Protein AF-A0AAP4D027-F1 (afdb_monomer)

pLDDT: mean 89.38, std 11.82, range [47.72, 98.5]

Solvent-accessible surface area (backbone atoms only — not comparable to full-atom values): 12418 Å² total; per-residue (Å²): 135,57,66,77,51,38,67,68,36,80,64,43,41,53,52,50,62,70,43,36,54,34,62,40,93,87,62,58,45,60,45,69,50,89,87,70,46,48,33,38,54,46,58,26,51,51,26,22,48,34,57,66,43,98,58,96,63,61,50,58,56,47,30,61,52,41,22,44,32,41,22,40,34,29,43,49,53,40,38,72,66,28,80,84,59,54,65,70,41,34,36,54,31,34,41,58,30,55,98,62,29,72,70,31,78,48,42,54,92,56,61,52,67,47,65,48,100,84,69,48,80,46,66,62,63,67,50,25,16,38,36,57,44,40,21,36,13,44,17,56,56,50,24,56,51,57,75,76,43,64,88,85,44,93,53,47,68,66,50,50,53,53,52,49,69,68,31,66,72,56,61,76,39,20,44,41,40,52,36,46,75,76,71,23,90,48,36,68,52,25,22,53,53,45,41,46,51,72,64,51,95,23,69,61,61,39,33,72,65,29,45,89,69,58,66,72,55,49,53,47,42,30,42,45,48,17,48,60,39,61,107

Foldseek 3Di:
DPPVVLCVDPVSVVVCVVCCCQAPPPHHDFDQFPVRATARPNLLVQLLCLLQPPDPDDSCCSAQLLLLLLLLLLLVVQCVQPVPQDSLQSLLLQAAADPCSCVRPSNPPTDAWDQDPVRDIDGRDNRNYNNRLLSNLLSLQLNVQLNPDDPPPPCSNVVSVVVQSVDVVSSVLSLVSSCPVQPHDALVSQLVVSLCVVVPPCPVVSCVRRNDGDSVSSSSNSSSSSVVSHD

Mean predicted aligned error: 5.71 Å

Nearest PDB structures (foldseek):
  4krc-assembly1_B  TM=1.991E-01  e=1.796E+00  Saccharomyces cerevisiae S288C
  9c4d-assembly1_C  TM=2.433E-01  e=7.199E+00  Bacillus subtilis
  4krd-assembly1_B  TM=1.745E-01  e=3.041E+00  Saccharomyces cerevisiae S288C
  8b22-assembly1_B  TM=1.288E-01  e=9.594E+00  Thermotoga maritima

Sequence (231 aa):
ADASVLEKDAVGKKIIAALNRYIDNTWRQSMTDKTGESVDLAHLAATTLGYTNWNVIPDAWTGWAGDLATAMENIQKTLEWNPSANLDQVATALIGQGNDYRQHPGLKGLVLDKKNDKGKWESVGNNCNRDDLCCDGDAIVIANTLENGNDSNAHLLSATLREYYNNSSKLANRFKQIGWSFGANNSTEAYQKISEYADLDSAVLGWFLAGYVKEEIRLTACRKLAEFIYR

Secondary structure (DSSP, 8-state):
--HHHHTTSHHHHHHHHHHHHHH-SS-PPPEE-TTS-EE-HHHHHHHHHHHHS--SS-GGGGTHHHHHHHHHHHHHHHHHH-TTS-HHHHHHHHBS--TTGGGSTTTTTS--EEE-TTS-EEE----B-HHHHHHHHHHHHHHHHHHTS-TT-TTHHHHHHHHHHH-HHHHHTHHHHHHHHTT--SHHHHHHHHHHHTTSS-TTHHHHHH-S--HHHHHHHHHHHHHHHT-

Radius of gyration: 18.75 Å; Cα contacts (8 Å, |Δi|>4): 313; chains: 1; bounding box: 48×37×53 Å

Structure (mmCIF, N/CA/C/O backbone):
data_AF-A0AAP4D027-F1
#
_entry.id   AF-A0AAP4D027-F1
#
loop_
_atom_site.group_PDB
_atom_site.id
_atom_site.type_symbol
_atom_site.label_atom_id
_atom_site.label_alt_id
_atom_site.label_comp_id
_atom_site.label_asym_id
_atom_site.label_entity_id
_atom_site.label_seq_id
_atom_site.pdbx_PDB_ins_code
_atom_site.Cartn_x
_atom_site.Cartn_y
_atom_site.Cartn_z
_atom_site.occupancy
_atom_site.B_iso_or_equiv
_atom_site.auth_seq_id
_atom_site.auth_comp_id
_atom_site.auth_asym_id
_atom_site.auth_atom_id
_atom_site.pdbx_PDB_model_num
ATOM 1 N N . ALA A 1 1 ? -6.170 -5.269 -29.474 1.00 48.44 1 ALA A N 1
ATOM 2 C CA . ALA A 1 1 ? -6.249 -6.367 -30.460 1.00 48.44 1 ALA A CA 1
ATOM 3 C C . ALA A 1 1 ? -5.063 -7.342 -30.335 1.00 48.44 1 ALA A C 1
ATOM 5 O O . ALA A 1 1 ? -4.898 -8.183 -31.207 1.00 48.44 1 ALA A O 1
ATOM 6 N N . ASP A 1 2 ? -4.300 -7.312 -29.230 1.00 59.41 2 ASP A N 1
ATOM 7 C CA . ASP A 1 2 ? -2.991 -7.988 -29.144 1.00 59.41 2 ASP A CA 1
ATOM 8 C C . ASP A 1 2 ? -2.971 -9.316 -28.379 1.00 59.41 2 ASP A C 1
ATOM 10 O O . ASP A 1 2 ? -2.217 -10.218 -28.741 1.00 59.41 2 ASP A O 1
ATOM 14 N N . ALA A 1 3 ? -3.819 -9.489 -27.359 1.00 58.31 3 ALA A N 1
ATOM 15 C CA . ALA A 1 3 ? -3.792 -10.699 -26.527 1.00 58.31 3 ALA A CA 1
ATOM 16 C C . ALA A 1 3 ? -4.072 -11.977 -27.341 1.00 58.31 3 ALA A C 1
ATOM 18 O O . ALA A 1 3 ? -3.337 -12.955 -27.244 1.00 58.31 3 ALA A O 1
ATOM 19 N N . SER A 1 4 ? -5.060 -11.936 -28.242 1.00 62.38 4 SER A N 1
ATOM 20 C CA . SER A 1 4 ? -5.432 -13.082 -29.086 1.00 62.38 4 SER A CA 1
ATOM 21 C C . SER A 1 4 ? -4.395 -13.430 -30.164 1.00 62.38 4 SER A C 1
ATOM 23 O O . SER A 1 4 ? -4.458 -14.517 -30.741 1.00 62.38 4 SER A O 1
ATOM 25 N N . VAL A 1 5 ? -3.454 -12.522 -30.450 1.00 70.12 5 VAL A N 1
ATOM 26 C CA . VAL A 1 5 ? -2.314 -12.747 -31.350 1.00 70.12 5 VAL A CA 1
ATOM 27 C C . VAL A 1 5 ? -1.160 -13.385 -30.573 1.00 70.12 5 VAL A C 1
ATOM 29 O O . VAL A 1 5 ? -0.631 -14.408 -31.008 1.00 70.12 5 VAL A O 1
ATOM 32 N N . LEU A 1 6 ? -0.837 -12.862 -29.383 1.00 65.75 6 LEU A N 1
ATOM 33 C CA . LEU A 1 6 ? 0.170 -13.427 -28.471 1.00 65.75 6 LEU A CA 1
ATOM 34 C C . LEU A 1 6 ? -0.175 -14.851 -28.018 1.00 65.75 6 LEU A C 1
ATOM 36 O O . LEU A 1 6 ? 0.694 -15.719 -27.969 1.00 65.75 6 LEU A O 1
ATOM 40 N N . GLU A 1 7 ? -1.454 -15.120 -27.756 1.00 68.88 7 GLU A N 1
ATOM 41 C CA . GLU A 1 7 ? -1.953 -16.452 -27.404 1.00 68.88 7 GLU A CA 1
ATOM 42 C C . GLU A 1 7 ? -1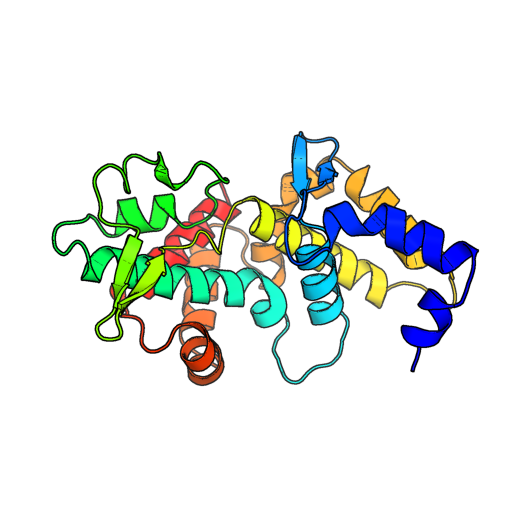.887 -17.453 -28.560 1.00 68.88 7 GLU A C 1
ATOM 44 O O . GLU A 1 7 ? -2.009 -18.653 -28.328 1.00 68.88 7 GLU A O 1
ATOM 49 N N . LYS A 1 8 ? -1.712 -17.008 -29.809 1.00 77.25 8 LYS A N 1
ATOM 50 C CA . LYS A 1 8 ? -1.549 -17.892 -30.975 1.00 77.25 8 LYS A CA 1
ATOM 51 C C . LYS A 1 8 ? -0.082 -18.100 -31.350 1.00 77.25 8 LYS A C 1
ATOM 53 O O . LYS A 1 8 ? 0.217 -19.084 -32.025 1.00 77.25 8 LYS A O 1
ATOM 58 N N . ASP A 1 9 ? 0.815 -17.244 -30.869 1.00 84.50 9 ASP A N 1
ATOM 59 C CA . ASP A 1 9 ? 2.255 -17.352 -31.083 1.00 84.50 9 ASP A CA 1
ATOM 60 C C . ASP A 1 9 ? 2.908 -18.407 -30.169 1.00 84.50 9 ASP A C 1
ATOM 62 O O . ASP A 1 9 ? 2.626 -18.509 -28.973 1.00 84.50 9 ASP A O 1
ATOM 66 N N . ALA A 1 10 ? 3.810 -19.217 -30.727 1.00 85.31 10 ALA A N 1
ATOM 67 C CA . ALA A 1 10 ? 4.437 -20.318 -29.996 1.00 85.31 10 ALA A CA 1
ATOM 68 C C . ALA A 1 10 ? 5.429 -19.844 -28.917 1.00 85.31 10 ALA A C 1
ATOM 70 O O . ALA A 1 10 ? 5.633 -20.549 -27.924 1.00 85.31 10 ALA A O 1
ATOM 71 N N . VAL A 1 11 ? 6.052 -18.675 -29.098 1.00 83.94 11 VAL A N 1
ATOM 72 C CA . VAL A 1 11 ? 6.957 -18.068 -28.113 1.00 83.94 11 VAL A CA 1
ATOM 73 C C . VAL A 1 11 ? 6.144 -17.308 -27.064 1.00 83.94 11 VAL A C 1
ATOM 75 O O . VAL A 1 11 ? 6.358 -17.515 -25.869 1.00 83.94 11 VAL A O 1
ATOM 78 N N . GLY A 1 12 ? 5.146 -16.533 -27.492 1.00 81.06 12 GLY A N 1
ATOM 79 C CA . GLY A 1 12 ? 4.192 -15.824 -26.641 1.00 81.06 12 GLY A CA 1
ATOM 80 C C . GLY A 1 12 ? 3.509 -16.751 -25.638 1.00 81.06 12 GLY A C 1
ATOM 81 O O . GLY A 1 12 ? 3.535 -16.480 -24.440 1.00 81.06 12 GLY A O 1
ATOM 82 N N . LYS A 1 13 ? 3.031 -17.922 -26.081 1.00 82.44 13 LYS A N 1
ATOM 83 C CA . LYS A 1 13 ? 2.476 -18.957 -25.187 1.00 82.44 13 LYS A CA 1
ATOM 84 C C . LYS A 1 13 ? 3.432 -19.391 -24.079 1.00 82.44 13 LYS A C 1
ATOM 86 O O . LYS A 1 13 ? 2.994 -19.604 -22.953 1.00 82.44 13 LYS A O 1
ATOM 91 N N . LYS A 1 14 ? 4.726 -19.549 -24.378 1.00 85.38 14 LYS A N 1
ATOM 92 C CA . LYS A 1 14 ? 5.721 -19.956 -23.371 1.00 85.38 14 LYS A CA 1
ATOM 93 C C . LYS A 1 14 ? 5.954 -18.853 -22.344 1.00 85.38 14 LYS A C 1
ATOM 95 O O . LYS A 1 14 ? 6.091 -19.158 -21.165 1.00 85.38 14 LYS A O 1
ATOM 100 N N . ILE A 1 15 ? 5.969 -17.595 -22.787 1.00 82.88 15 ILE A N 1
ATOM 101 C CA . ILE A 1 15 ? 6.095 -16.431 -21.903 1.00 82.88 15 ILE A CA 1
ATOM 102 C C . ILE A 1 15 ? 4.866 -16.334 -20.993 1.00 82.88 15 ILE A C 1
ATOM 104 O O . ILE A 1 15 ? 5.023 -16.276 -19.779 1.00 82.88 15 ILE A O 1
ATOM 108 N N . ILE A 1 16 ? 3.656 -16.412 -21.555 1.00 81.25 16 ILE A N 1
ATOM 109 C CA . ILE A 1 16 ? 2.400 -16.406 -20.786 1.00 81.25 16 ILE A CA 1
ATOM 110 C C . ILE A 1 16 ? 2.397 -17.545 -19.763 1.00 81.25 16 ILE A C 1
ATOM 112 O O . ILE A 1 16 ? 2.190 -17.307 -18.579 1.00 81.25 16 ILE A O 1
ATOM 116 N N . ALA A 1 17 ? 2.725 -18.772 -20.178 1.00 84.00 17 ALA A N 1
ATOM 117 C CA . ALA A 1 17 ? 2.784 -19.916 -19.269 1.00 84.00 17 ALA A CA 1
ATOM 118 C C . ALA A 1 17 ? 3.805 -19.728 -18.131 1.00 84.00 17 ALA A C 1
ATOM 120 O O . ALA A 1 17 ? 3.539 -20.133 -17.001 1.00 84.00 17 ALA A O 1
ATOM 121 N N . ALA A 1 18 ? 4.954 -19.101 -18.404 1.00 85.56 18 ALA A N 1
ATOM 122 C CA . ALA A 1 18 ? 5.950 -18.786 -17.380 1.00 85.56 18 ALA A CA 1
ATOM 123 C C . ALA A 1 18 ? 5.471 -17.696 -16.404 1.00 85.56 18 ALA A C 1
ATOM 125 O O . ALA A 1 18 ? 5.815 -17.735 -15.221 1.00 85.56 18 ALA A O 1
ATOM 126 N N . LEU A 1 19 ? 4.670 -16.744 -16.891 1.00 86.31 19 LEU A N 1
ATOM 127 C CA . LEU A 1 19 ? 4.107 -15.658 -16.093 1.00 86.31 19 LEU A CA 1
ATOM 128 C C . LEU A 1 19 ? 2.841 -16.060 -15.333 1.00 86.31 19 LEU A C 1
ATOM 130 O O . LEU A 1 19 ? 2.565 -15.447 -14.309 1.00 86.31 19 LEU A O 1
ATOM 134 N N . ASN A 1 20 ? 2.109 -17.094 -15.767 1.00 86.69 20 ASN A N 1
ATOM 135 C CA . ASN A 1 20 ? 0.814 -17.481 -15.193 1.00 86.69 20 ASN A CA 1
ATOM 136 C C . ASN A 1 20 ? 0.842 -17.594 -13.668 1.00 86.69 20 ASN A C 1
ATOM 138 O O . ASN A 1 20 ? -0.037 -17.056 -13.008 1.00 86.69 20 ASN A O 1
ATOM 142 N N . ARG A 1 21 ? 1.883 -18.199 -13.085 1.00 87.56 21 ARG A N 1
ATOM 143 C CA . ARG A 1 21 ? 1.996 -18.324 -11.620 1.00 87.56 21 ARG A CA 1
ATOM 144 C C . ARG A 1 21 ? 2.009 -16.984 -10.864 1.00 87.56 21 ARG A C 1
ATOM 146 O O . ARG A 1 21 ? 1.775 -16.971 -9.664 1.00 87.56 21 ARG A O 1
ATOM 153 N N . TYR A 1 22 ? 2.313 -15.884 -11.549 1.00 88.00 22 TYR A N 1
ATOM 154 C CA . TYR A 1 22 ? 2.408 -14.536 -10.992 1.00 88.00 22 TYR A CA 1
ATOM 155 C C . TYR A 1 22 ? 1.186 -13.659 -11.302 1.00 88.00 22 TYR A C 1
ATOM 157 O O . TYR A 1 22 ? 0.969 -12.672 -10.613 1.00 88.00 22 TYR A O 1
ATOM 165 N N . ILE A 1 23 ? 0.398 -13.987 -12.334 1.00 83.62 23 ILE A N 1
ATOM 166 C CA . ILE A 1 23 ? -0.686 -13.116 -12.837 1.00 83.62 23 ILE A CA 1
ATOM 167 C C . ILE A 1 23 ? -2.073 -13.778 -12.850 1.00 83.62 23 ILE A C 1
ATOM 169 O O . ILE A 1 23 ? -3.083 -13.082 -12.998 1.00 83.62 23 ILE A O 1
ATOM 173 N N . ASP A 1 24 ? -2.150 -15.103 -12.684 1.00 81.31 24 ASP A N 1
ATOM 174 C CA . ASP A 1 24 ? -3.404 -15.869 -12.686 1.00 81.31 24 ASP A CA 1
ATOM 175 C C . ASP A 1 24 ? -4.372 -15.380 -11.600 1.00 81.31 24 ASP A C 1
ATOM 177 O O . ASP A 1 24 ? -3.952 -14.953 -10.538 1.00 81.31 24 ASP A O 1
ATOM 181 N N . ASN A 1 25 ? -5.679 -15.391 -11.833 1.00 72.06 25 ASN A N 1
ATOM 182 C CA . ASN A 1 25 ? -6.655 -14.847 -10.878 1.00 72.06 25 ASN A CA 1
ATOM 183 C C . ASN A 1 25 ? -7.046 -15.818 -9.747 1.00 72.06 25 ASN A C 1
ATOM 185 O O . ASN A 1 25 ? -7.799 -15.426 -8.857 1.00 72.06 25 ASN A O 1
ATOM 189 N N . THR A 1 26 ? -6.566 -17.063 -9.778 1.00 71.00 26 THR A N 1
ATOM 190 C CA . THR A 1 26 ? -6.936 -18.113 -8.821 1.00 71.00 26 THR A CA 1
ATOM 191 C C . THR A 1 26 ? -5.915 -18.234 -7.694 1.00 71.00 26 THR A C 1
ATOM 193 O O . THR A 1 26 ? -6.301 -18.331 -6.533 1.00 71.00 26 THR A O 1
ATOM 196 N N . TRP A 1 27 ? -4.621 -18.232 -8.034 1.00 66.75 27 TRP A N 1
ATOM 197 C CA . TRP A 1 27 ? -3.503 -18.319 -7.088 1.00 66.75 27 TRP A CA 1
ATOM 198 C C . TRP A 1 27 ? -2.279 -17.589 -7.650 1.00 66.75 27 TRP A C 1
ATOM 200 O O . TRP A 1 27 ? -1.532 -18.152 -8.452 1.00 66.75 27 TRP A O 1
ATOM 210 N N . ARG A 1 28 ? -2.067 -16.341 -7.215 1.00 81.06 28 ARG A N 1
ATOM 211 C CA . ARG A 1 28 ? -0.854 -15.573 -7.536 1.00 81.06 28 ARG A CA 1
ATOM 212 C C . ARG A 1 28 ? 0.212 -15.824 -6.494 1.00 81.06 28 ARG A C 1
ATOM 214 O O . ARG A 1 28 ? -0.049 -15.775 -5.296 1.00 81.06 28 ARG A O 1
ATOM 221 N N . GLN A 1 29 ? 1.420 -16.076 -6.968 1.00 85.69 29 GLN A N 1
ATOM 222 C CA . GLN A 1 29 ? 2.617 -16.052 -6.151 1.00 85.69 29 GLN A CA 1
ATOM 223 C C . GLN A 1 29 ? 3.275 -14.676 -6.284 1.00 85.69 29 GLN A C 1
ATOM 225 O O . GLN A 1 29 ? 3.428 -14.191 -7.400 1.00 85.69 29 GLN A O 1
ATOM 230 N N . SER A 1 30 ? 3.732 -14.081 -5.184 1.00 87.81 30 SER A N 1
ATOM 231 C CA . SER A 1 30 ? 4.624 -12.918 -5.244 1.00 87.81 30 SER A CA 1
ATOM 232 C C . SER A 1 30 ? 6.028 -13.342 -5.695 1.00 87.81 30 SER A C 1
ATOM 234 O O . SER A 1 30 ? 6.514 -14.433 -5.376 1.00 87.81 30 SER A O 1
ATOM 236 N N . MET A 1 31 ? 6.712 -12.488 -6.450 1.00 90.56 31 MET A N 1
ATOM 237 C CA . MET A 1 31 ? 8.154 -12.613 -6.668 1.00 90.56 31 MET A CA 1
ATOM 238 C C . MET A 1 31 ? 8.894 -12.232 -5.386 1.00 90.56 31 MET A C 1
ATOM 240 O O . MET A 1 31 ? 8.376 -11.450 -4.603 1.00 90.56 31 MET A O 1
ATOM 244 N N . THR A 1 32 ? 10.108 -12.741 -5.184 1.00 92.31 32 THR A N 1
ATOM 245 C CA . THR A 1 32 ? 10.971 -12.300 -4.080 1.00 92.31 32 THR A CA 1
ATOM 246 C C . THR A 1 32 ? 12.188 -11.600 -4.653 1.00 92.31 32 THR A C 1
ATOM 248 O O . THR A 1 32 ? 12.890 -12.170 -5.493 1.00 92.31 32 THR A O 1
ATOM 251 N N . ASP A 1 33 ? 12.436 -10.369 -4.222 1.00 93.00 33 ASP A N 1
ATOM 252 C CA . ASP A 1 33 ? 13.618 -9.627 -4.640 1.00 93.00 33 ASP A CA 1
ATOM 253 C C . ASP A 1 33 ? 14.859 -9.973 -3.801 1.00 93.00 33 ASP A C 1
ATOM 255 O O . ASP A 1 33 ? 14.831 -10.773 -2.864 1.00 93.00 33 ASP A O 1
ATOM 259 N N . LYS A 1 34 ? 15.996 -9.357 -4.135 1.00 91.94 34 LYS A N 1
ATOM 260 C CA . LYS A 1 34 ? 17.274 -9.631 -3.462 1.00 91.94 34 LYS A CA 1
ATOM 261 C C . LYS A 1 34 ? 17.333 -9.174 -1.999 1.00 91.94 34 LYS A C 1
ATOM 263 O O . LYS A 1 34 ? 18.268 -9.551 -1.298 1.00 91.94 34 LYS A O 1
ATOM 268 N N . THR A 1 35 ? 16.403 -8.325 -1.563 1.00 91.56 35 THR A N 1
ATOM 269 C CA . THR A 1 35 ? 16.264 -7.905 -0.162 1.00 91.56 35 THR A CA 1
ATOM 270 C C . THR A 1 35 ? 15.346 -8.832 0.633 1.00 91.56 35 THR A C 1
ATOM 272 O O . THR A 1 35 ? 15.262 -8.691 1.848 1.00 91.56 35 THR A O 1
ATOM 275 N N . GLY A 1 36 ? 14.738 -9.826 -0.025 1.00 91.94 36 GLY A N 1
ATOM 276 C CA . GLY A 1 36 ? 13.799 -10.762 0.584 1.00 91.94 36 GLY A CA 1
ATOM 277 C C . GLY A 1 36 ? 12.356 -10.265 0.570 1.00 91.94 36 GLY A C 1
ATOM 278 O O . GLY A 1 36 ? 11.500 -10.931 1.146 1.00 91.94 36 GLY A O 1
ATOM 279 N N . GLU A 1 37 ? 12.085 -9.134 -0.086 1.00 93.44 37 GLU A N 1
ATOM 280 C CA . GLU A 1 37 ? 10.744 -8.561 -0.153 1.00 93.44 37 GLU A CA 1
ATOM 281 C C . GLU A 1 37 ? 9.911 -9.217 -1.235 1.00 93.44 37 GLU A C 1
ATOM 283 O O . GLU A 1 37 ? 10.417 -9.575 -2.304 1.00 93.44 37 GLU A O 1
ATOM 288 N N . SER A 1 38 ? 8.624 -9.349 -0.948 1.00 92.94 38 SER A N 1
ATOM 289 C CA . SER A 1 38 ? 7.638 -9.830 -1.899 1.00 92.94 38 SER A CA 1
ATOM 290 C C . SER A 1 38 ? 7.190 -8.710 -2.837 1.00 92.94 38 SER A C 1
ATOM 292 O O . SER A 1 38 ? 6.947 -7.584 -2.413 1.00 92.94 38 SER A O 1
ATOM 294 N N . VAL A 1 39 ? 7.046 -9.045 -4.115 1.00 92.44 39 VAL A N 1
ATOM 295 C CA . VAL A 1 39 ? 6.555 -8.160 -5.175 1.00 92.44 39 VAL A CA 1
ATOM 296 C C . VAL A 1 39 ? 5.442 -8.885 -5.927 1.00 92.44 39 VAL A C 1
ATOM 298 O O . VAL A 1 39 ? 5.699 -9.887 -6.602 1.00 92.44 39 VAL A O 1
ATOM 301 N N . ASP A 1 40 ? 4.209 -8.396 -5.825 1.00 91.62 40 ASP A N 1
ATOM 302 C CA . ASP A 1 40 ? 3.103 -8.849 -6.669 1.00 91.62 40 ASP A CA 1
ATOM 303 C C . ASP A 1 40 ? 3.289 -8.271 -8.081 1.00 91.62 40 ASP A C 1
ATOM 305 O O . ASP A 1 40 ? 3.181 -7.068 -8.315 1.00 91.62 40 ASP A O 1
ATOM 309 N N . LEU A 1 41 ? 3.587 -9.143 -9.048 1.00 91.38 41 LEU A N 1
ATOM 310 C CA . LEU A 1 41 ? 3.824 -8.725 -10.428 1.00 91.38 41 LEU A CA 1
ATOM 311 C C . LEU A 1 41 ? 2.575 -8.112 -11.076 1.00 91.38 41 LEU A C 1
ATOM 313 O O . LEU A 1 41 ? 2.707 -7.216 -11.908 1.00 91.38 41 LEU A O 1
ATOM 317 N N . ALA A 1 42 ? 1.383 -8.609 -10.743 1.00 90.19 42 ALA A N 1
ATOM 318 C CA . ALA A 1 42 ? 0.140 -8.103 -11.303 1.00 90.19 42 ALA A CA 1
ATOM 319 C C . ALA A 1 42 ? -0.179 -6.710 -10.749 1.00 90.19 42 ALA A C 1
ATOM 321 O O . ALA A 1 42 ? -0.528 -5.830 -11.538 1.00 90.19 42 ALA A O 1
ATOM 322 N N . HIS A 1 43 ? 0.000 -6.501 -9.438 1.00 93.00 43 HIS A N 1
ATOM 323 C CA . HIS A 1 43 ? -0.132 -5.177 -8.816 1.00 93.00 43 HIS A CA 1
ATOM 324 C C . HIS A 1 43 ? 0.889 -4.206 -9.398 1.00 93.00 43 HIS A C 1
ATOM 326 O O . HIS A 1 43 ? 0.512 -3.196 -9.978 1.00 93.00 43 HIS A O 1
ATOM 332 N N . LEU A 1 44 ? 2.177 -4.569 -9.380 1.00 95.25 44 LEU A N 1
ATOM 333 C CA . LEU A 1 44 ? 3.251 -3.743 -9.933 1.00 95.25 44 LEU A CA 1
ATOM 334 C C . LEU A 1 44 ? 2.977 -3.333 -11.386 1.00 95.25 44 LEU A C 1
ATOM 336 O O . LEU A 1 44 ? 3.171 -2.171 -11.746 1.00 95.25 44 LEU A O 1
ATOM 340 N N . ALA A 1 45 ? 2.538 -4.272 -12.228 1.00 92.44 45 ALA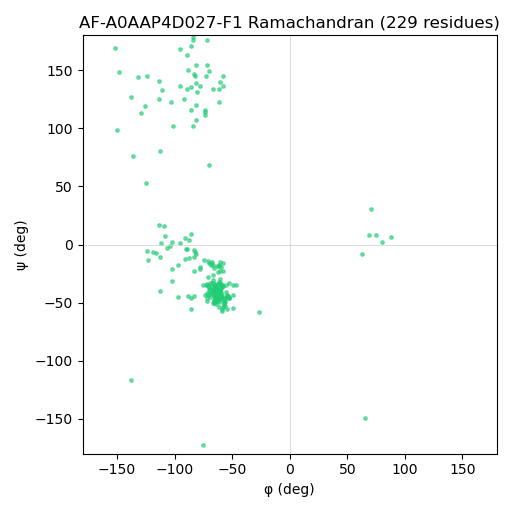 A N 1
ATOM 341 C CA . ALA A 1 45 ? 2.237 -3.993 -13.627 1.00 92.44 45 ALA A CA 1
ATOM 342 C C . ALA A 1 45 ? 1.044 -3.040 -13.781 1.00 92.44 45 ALA A C 1
ATOM 344 O O . ALA A 1 45 ? 1.119 -2.112 -14.587 1.00 92.44 45 ALA A O 1
ATOM 345 N N . ALA A 1 46 ? -0.033 -3.250 -13.017 1.00 90.44 46 ALA A N 1
ATOM 346 C CA . ALA A 1 46 ? -1.215 -2.394 -13.048 1.00 90.44 46 ALA A CA 1
ATOM 347 C C . ALA A 1 46 ? -0.899 -0.977 -12.551 1.00 90.44 46 ALA A C 1
ATOM 349 O O . ALA A 1 46 ? -1.221 -0.016 -13.246 1.00 90.44 46 ALA A O 1
ATOM 350 N N . THR A 1 47 ? -0.199 -0.848 -11.424 1.00 93.81 47 THR A N 1
ATOM 351 C CA . THR A 1 47 ? 0.193 0.440 -10.838 1.00 93.81 47 THR A CA 1
ATOM 352 C C . THR A 1 47 ? 1.186 1.188 -11.733 1.00 93.81 47 THR A C 1
ATOM 354 O O . THR A 1 47 ? 1.010 2.370 -12.005 1.00 93.81 47 THR A O 1
ATOM 357 N N . THR A 1 48 ? 2.192 0.503 -12.295 1.00 94.56 48 THR A N 1
ATOM 358 C CA . THR A 1 48 ? 3.144 1.119 -13.246 1.00 94.56 48 THR A CA 1
ATOM 359 C C . THR A 1 48 ? 2.443 1.583 -14.524 1.00 94.56 48 THR A C 1
ATOM 361 O O . THR A 1 48 ? 2.744 2.654 -15.050 1.00 94.56 48 THR A O 1
ATOM 364 N N . LEU A 1 49 ? 1.494 0.795 -15.042 1.00 90.56 49 LEU A N 1
ATOM 365 C CA . LEU A 1 49 ? 0.679 1.220 -16.179 1.00 90.56 49 LEU A CA 1
ATOM 366 C C . LEU A 1 49 ? -0.212 2.409 -15.802 1.00 90.56 49 LEU A C 1
ATOM 368 O O . LEU A 1 49 ? -0.379 3.303 -16.619 1.00 90.56 49 LEU A O 1
ATOM 372 N N . GLY A 1 50 ? -0.756 2.429 -14.585 1.00 89.56 50 GLY A N 1
ATOM 373 C CA . GLY A 1 50 ? -1.521 3.548 -14.043 1.00 89.56 50 GLY A CA 1
ATOM 374 C C . GLY A 1 50 ? -0.726 4.849 -14.064 1.00 89.56 50 GLY A C 1
ATOM 375 O O . GLY A 1 50 ? -1.208 5.824 -14.625 1.00 89.56 50 GLY A O 1
ATOM 376 N N . TYR A 1 51 ? 0.511 4.816 -13.562 1.00 90.19 51 TYR A N 1
ATOM 377 C CA . TYR A 1 51 ? 1.415 5.968 -13.556 1.00 90.19 51 TYR A CA 1
ATOM 378 C C . TYR A 1 51 ? 1.897 6.401 -14.945 1.00 90.19 51 TYR A C 1
ATOM 380 O O . TYR A 1 51 ? 2.115 7.580 -15.154 1.00 90.19 51 TYR A O 1
ATOM 388 N N . THR A 1 52 ? 2.077 5.476 -15.895 1.00 88.00 52 THR A N 1
ATOM 389 C CA . THR A 1 52 ? 2.592 5.817 -17.242 1.00 88.00 52 THR A CA 1
ATOM 390 C C . THR A 1 52 ? 1.503 6.145 -18.263 1.00 88.00 52 THR A C 1
ATOM 392 O O . THR A 1 52 ? 1.797 6.599 -19.371 1.00 88.00 52 THR A O 1
ATOM 395 N N . ASN A 1 53 ? 0.239 5.863 -17.947 1.00 80.19 53 ASN A N 1
ATOM 396 C CA . ASN A 1 53 ? -0.872 6.055 -18.865 1.00 80.19 53 ASN A CA 1
ATOM 397 C C . ASN A 1 53 ? -1.643 7.318 -18.481 1.00 80.19 53 ASN A C 1
ATOM 399 O O . ASN A 1 53 ? -2.154 7.422 -17.371 1.00 80.19 53 ASN A O 1
ATOM 403 N N . TRP A 1 54 ? -1.763 8.251 -19.428 1.00 61.56 54 TRP A N 1
ATOM 404 C CA . TRP A 1 54 ? -2.355 9.582 -19.252 1.00 61.56 54 TRP A CA 1
ATOM 405 C C . TRP A 1 54 ? -3.882 9.512 -19.045 1.00 61.56 54 TRP A C 1
ATOM 407 O O . TRP A 1 54 ? -4.674 9.883 -19.914 1.00 61.56 54 TRP A O 1
ATOM 417 N N . ASN A 1 55 ? -4.312 8.966 -17.909 1.00 62.69 55 ASN A N 1
ATOM 418 C CA . ASN A 1 55 ? -5.704 8.670 -17.597 1.00 62.69 55 ASN A CA 1
ATOM 419 C C . ASN A 1 55 ? -6.386 9.781 -16.785 1.00 62.69 55 ASN A C 1
ATOM 421 O O . ASN A 1 55 ? -5.765 10.684 -16.238 1.00 62.69 55 ASN A O 1
ATOM 425 N N . VAL A 1 56 ? -7.716 9.673 -16.695 1.00 63.47 56 VAL A N 1
ATOM 426 C CA . VAL A 1 56 ? -8.611 10.522 -15.881 1.00 63.47 56 VAL A CA 1
ATOM 427 C C . VAL A 1 56 ? -8.418 10.296 -14.369 1.00 63.47 56 VAL A C 1
ATOM 429 O O . VAL A 1 56 ? -8.864 11.103 -13.559 1.00 63.47 56 VAL A O 1
ATOM 432 N N . ILE A 1 57 ? -7.786 9.185 -13.982 1.00 69.00 57 ILE A N 1
ATOM 433 C CA . ILE A 1 57 ? -7.557 8.807 -12.586 1.00 69.00 57 ILE A CA 1
ATOM 434 C C . ILE A 1 57 ? -6.193 9.361 -12.171 1.00 69.00 57 ILE A C 1
ATOM 436 O O . ILE A 1 57 ? -5.216 9.029 -12.838 1.00 69.00 57 ILE A O 1
ATOM 440 N N . PRO A 1 58 ? -6.098 10.158 -11.091 1.00 79.31 58 PRO A N 1
ATOM 441 C CA . PRO A 1 58 ? -4.808 10.645 -10.633 1.00 79.31 58 PRO A CA 1
ATOM 442 C C . PRO A 1 58 ? -3.900 9.479 -10.243 1.00 79.31 58 PRO A C 1
ATOM 444 O O . PRO A 1 58 ? -4.313 8.595 -9.499 1.00 79.31 58 PRO A O 1
ATOM 447 N N . ASP A 1 59 ? -2.659 9.526 -10.696 1.00 82.94 59 ASP A N 1
ATOM 448 C CA . ASP A 1 59 ? -1.544 8.623 -10.417 1.00 82.94 59 ASP A CA 1
ATOM 449 C C . ASP A 1 59 ? -1.613 7.904 -9.060 1.00 82.94 59 ASP A C 1
ATOM 451 O O . ASP A 1 59 ? -1.666 6.675 -8.996 1.00 82.94 59 ASP A O 1
ATOM 455 N N . ALA A 1 60 ? -1.682 8.657 -7.958 1.00 84.38 60 ALA A N 1
ATOM 456 C CA . ALA A 1 60 ? -1.727 8.106 -6.602 1.00 84.38 60 ALA A CA 1
ATOM 457 C C . ALA A 1 60 ? -2.879 7.102 -6.377 1.00 84.38 60 ALA A C 1
ATOM 459 O O . ALA A 1 60 ? -2.705 6.121 -5.655 1.00 84.38 60 ALA A O 1
ATOM 460 N N . TRP A 1 61 ? -4.034 7.318 -7.015 1.00 85.06 61 TRP A N 1
ATOM 461 C CA . TRP A 1 61 ? -5.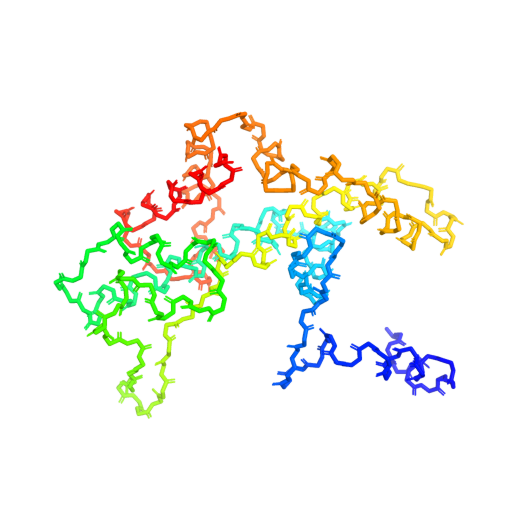231 6.472 -6.917 1.00 85.06 61 TRP A CA 1
ATOM 462 C C . TRP A 1 61 ? -5.120 5.151 -7.674 1.00 85.06 61 TRP A C 1
ATOM 464 O O . TRP A 1 61 ? -5.936 4.261 -7.444 1.00 85.06 61 TRP A O 1
ATOM 474 N N . THR A 1 62 ? -4.125 5.005 -8.550 1.00 86.12 62 THR A N 1
ATOM 475 C CA . THR A 1 62 ? -3.844 3.736 -9.238 1.00 86.12 62 THR A CA 1
ATOM 476 C C . THR A 1 62 ? -2.994 2.767 -8.411 1.00 86.12 62 THR A C 1
ATOM 478 O O . THR A 1 62 ? -2.893 1.604 -8.788 1.00 86.12 62 THR A O 1
ATOM 481 N N . GLY A 1 63 ? -2.429 3.229 -7.291 1.00 91.69 63 GLY A N 1
ATOM 482 C CA . GLY A 1 63 ? -1.675 2.420 -6.329 1.00 91.69 63 GLY A CA 1
ATOM 483 C C . GLY A 1 63 ? -2.035 2.798 -4.895 1.00 91.69 63 GLY A C 1
ATOM 484 O O . GLY A 1 63 ? -3.201 2.711 -4.499 1.00 91.69 63 GLY A O 1
ATOM 485 N N . TRP A 1 64 ? -1.053 3.308 -4.147 1.00 94.81 64 TRP A N 1
ATOM 486 C CA . TRP A 1 64 ? -1.117 3.483 -2.689 1.00 94.81 64 TRP A CA 1
ATOM 487 C C . TRP A 1 64 ? -2.376 4.170 -2.142 1.00 94.81 64 TRP A C 1
ATOM 489 O O . TRP A 1 64 ? -2.825 3.827 -1.047 1.00 94.81 64 TRP A O 1
ATOM 499 N N . ALA A 1 65 ? -2.962 5.149 -2.845 1.00 92.00 65 ALA A N 1
ATOM 500 C CA . ALA A 1 65 ? -4.155 5.838 -2.347 1.00 92.00 65 ALA A CA 1
ATOM 501 C C . ALA A 1 65 ? -5.419 4.971 -2.485 1.00 92.00 65 ALA A C 1
ATOM 503 O O . ALA A 1 65 ? -6.282 5.004 -1.606 1.00 92.00 65 ALA A O 1
ATOM 504 N N . GLY A 1 66 ? -5.513 4.162 -3.546 1.00 91.12 66 GLY A N 1
ATOM 505 C CA . GLY A 1 66 ? -6.592 3.186 -3.727 1.00 91.12 66 GLY A CA 1
ATOM 506 C C . GLY A 1 66 ? -6.504 2.035 -2.720 1.00 91.12 66 GLY A C 1
ATOM 507 O O . GLY A 1 66 ? -7.512 1.645 -2.120 1.00 91.12 66 GLY A O 1
ATOM 508 N N . ASP A 1 67 ? -5.287 1.564 -2.459 1.00 94.94 67 ASP A N 1
ATOM 509 C CA . ASP A 1 67 ? -4.997 0.551 -1.442 1.00 94.94 67 ASP A CA 1
ATOM 510 C C . ASP A 1 67 ? -5.352 1.053 -0.042 1.00 94.94 67 ASP A C 1
ATOM 512 O O . ASP A 1 67 ? -6.073 0.392 0.715 1.00 94.94 67 ASP A O 1
ATOM 516 N N . LEU A 1 68 ? -4.941 2.284 0.282 1.00 95.25 68 LEU A N 1
ATOM 517 C CA . LEU A 1 68 ? -5.303 2.951 1.528 1.00 95.25 68 LEU A CA 1
ATOM 518 C C . LEU A 1 68 ? -6.825 3.097 1.678 1.00 95.25 68 LEU A C 1
ATOM 520 O O . LEU A 1 68 ? -7.353 2.823 2.757 1.00 95.25 68 LEU A O 1
ATOM 524 N N . ALA A 1 69 ? -7.542 3.494 0.622 1.00 91.75 69 ALA A N 1
ATOM 525 C CA . ALA A 1 69 ? -9.001 3.605 0.653 1.00 91.75 69 ALA A CA 1
ATOM 526 C C . ALA A 1 69 ? -9.663 2.247 0.947 1.00 91.75 69 ALA A C 1
ATOM 528 O O . ALA A 1 69 ? -10.525 2.142 1.822 1.00 91.75 69 ALA A O 1
ATOM 529 N N . THR A 1 70 ? -9.205 1.178 0.296 1.00 92.19 70 THR A N 1
ATOM 530 C CA . THR A 1 70 ? -9.714 -0.180 0.548 1.00 92.19 70 THR A CA 1
ATOM 531 C C . THR A 1 70 ? -9.373 -0.657 1.967 1.00 92.19 70 THR A C 1
ATOM 533 O O . THR A 1 70 ? -10.174 -1.322 2.630 1.00 92.19 70 THR A O 1
ATOM 536 N N . ALA A 1 71 ? -8.204 -0.291 2.500 1.00 95.75 71 ALA A N 1
ATOM 537 C CA . ALA A 1 71 ? -7.856 -0.566 3.892 1.00 95.75 71 ALA A CA 1
ATOM 538 C C . ALA A 1 71 ? -8.753 0.198 4.879 1.00 95.75 71 ALA A C 1
ATOM 540 O O . ALA A 1 71 ? -9.172 -0.377 5.883 1.00 95.75 71 ALA A O 1
ATOM 541 N N . MET A 1 72 ? -9.117 1.451 4.588 1.00 95.69 72 MET A N 1
ATOM 542 C CA . MET A 1 72 ? -10.064 2.225 5.401 1.00 95.69 72 MET A CA 1
ATOM 543 C C . MET A 1 72 ? -11.436 1.543 5.499 1.00 95.69 72 MET A C 1
ATOM 545 O O . MET A 1 72 ? -11.987 1.457 6.600 1.00 95.69 72 MET A O 1
ATOM 549 N N . GLU A 1 73 ? -11.954 0.997 4.393 1.00 94.12 73 GLU A N 1
ATOM 550 C CA . GLU A 1 73 ? -13.187 0.194 4.398 1.00 94.12 73 GLU A CA 1
ATOM 551 C C . GLU A 1 73 ? -13.049 -1.022 5.329 1.00 94.12 73 GLU A C 1
ATOM 553 O O . GLU A 1 73 ? -13.916 -1.290 6.162 1.00 94.12 73 GLU A O 1
ATOM 558 N N . ASN A 1 74 ? -11.931 -1.747 5.238 1.00 96.50 74 ASN A N 1
ATOM 559 C CA . ASN A 1 74 ? -11.674 -2.931 6.059 1.00 96.50 74 ASN A CA 1
ATOM 560 C C . ASN A 1 74 ? -11.485 -2.604 7.550 1.00 96.50 74 ASN A C 1
ATOM 562 O O . ASN A 1 74 ? -11.957 -3.359 8.408 1.00 96.50 74 ASN A O 1
ATOM 566 N N . ILE A 1 75 ? -10.861 -1.470 7.882 1.00 97.88 75 ILE A N 1
ATOM 567 C CA . ILE A 1 75 ? -10.764 -0.973 9.261 1.00 97.88 75 ILE A CA 1
ATOM 568 C C . ILE A 1 75 ? -12.165 -0.655 9.793 1.00 97.88 75 ILE A C 1
ATOM 570 O O . ILE A 1 75 ? -12.520 -1.108 10.884 1.00 97.88 75 ILE A O 1
ATOM 574 N N . GLN A 1 76 ? -12.985 0.063 9.020 1.00 96.56 76 GLN A N 1
ATOM 575 C CA . GLN A 1 76 ? -14.355 0.384 9.418 1.00 96.56 76 GLN A CA 1
ATOM 576 C C . GLN A 1 76 ? -15.203 -0.867 9.621 1.00 96.56 76 GLN A C 1
ATOM 578 O O . GLN A 1 76 ? -15.796 -1.030 10.685 1.00 96.56 76 GLN A O 1
ATOM 583 N N . LYS A 1 77 ? -15.182 -1.790 8.660 1.00 95.69 77 LYS A N 1
ATOM 584 C CA . LYS A 1 77 ? -15.855 -3.091 8.739 1.00 95.69 77 LYS A CA 1
ATOM 585 C C . LYS A 1 77 ? -15.457 -3.861 9.998 1.00 95.69 77 LYS A C 1
ATOM 587 O O . LYS A 1 77 ? -16.315 -4.383 10.708 1.00 95.69 77 LYS A O 1
ATOM 592 N N . THR A 1 78 ? -14.163 -3.876 10.326 1.00 97.56 78 THR A N 1
ATOM 593 C CA . THR A 1 78 ? -13.660 -4.525 11.544 1.00 97.56 78 THR A CA 1
ATOM 594 C C . THR A 1 78 ? -14.253 -3.892 12.804 1.00 97.56 78 THR A C 1
ATOM 596 O O . THR A 1 78 ? -14.690 -4.618 13.695 1.00 97.56 78 THR A O 1
ATOM 599 N N . LEU A 1 79 ? -14.310 -2.560 12.885 1.00 97.94 79 LEU A N 1
ATOM 600 C CA . LEU A 1 79 ? -14.862 -1.841 14.041 1.00 97.94 79 LEU A CA 1
ATOM 601 C C . LEU A 1 79 ? -16.386 -1.971 14.148 1.00 97.94 79 LEU A C 1
ATOM 603 O O . LEU A 1 79 ? -16.917 -2.086 15.248 1.00 97.94 79 LEU A O 1
ATOM 607 N N . GLU A 1 80 ? -17.097 -2.010 13.023 1.00 96.06 80 GLU A N 1
ATOM 608 C CA . GLU A 1 80 ? -18.544 -2.248 12.990 1.00 96.06 80 GLU A CA 1
ATOM 609 C C . GLU A 1 80 ? -18.901 -3.652 13.485 1.00 96.06 80 GLU A C 1
ATOM 611 O O . GLU A 1 80 ? -19.876 -3.835 14.216 1.00 96.06 80 GLU A O 1
ATOM 616 N N . TRP A 1 81 ? -18.103 -4.657 13.117 1.00 97.56 81 TRP A N 1
ATOM 617 C CA . TRP A 1 81 ? -18.302 -6.032 13.578 1.00 97.56 81 TRP A CA 1
ATOM 618 C C . TRP A 1 81 ? -17.804 -6.255 15.006 1.00 97.56 81 TRP A C 1
ATOM 620 O O . TRP A 1 81 ? -18.237 -7.204 15.660 1.00 97.56 81 TRP A O 1
ATOM 630 N N . ASN A 1 82 ? -16.929 -5.376 15.501 1.00 97.94 82 ASN A N 1
ATOM 631 C CA . ASN A 1 82 ? -16.310 -5.466 16.818 1.00 97.94 82 ASN A CA 1
ATOM 632 C C . ASN A 1 82 ? -16.312 -4.090 17.517 1.00 97.94 82 ASN A C 1
ATOM 634 O O . ASN A 1 82 ? -15.257 -3.464 17.622 1.00 97.94 82 ASN A O 1
ATOM 638 N N . PRO A 1 83 ? -17.454 -3.613 18.054 1.00 96.38 83 PRO A N 1
ATOM 639 C CA . PRO A 1 83 ? -17.584 -2.236 18.557 1.00 96.38 83 PRO A CA 1
ATOM 640 C C . PRO A 1 83 ? -16.647 -1.851 19.713 1.00 96.38 83 PRO A C 1
ATOM 642 O O . PRO A 1 83 ? -16.463 -0.671 19.991 1.00 96.38 83 PRO A O 1
ATOM 645 N N . SER A 1 84 ? -16.072 -2.834 20.413 1.00 96.50 84 SER A N 1
ATOM 646 C CA . SER A 1 84 ? -15.102 -2.623 21.499 1.00 96.50 84 SER A CA 1
ATOM 647 C C . SER A 1 84 ? -13.640 -2.721 21.046 1.00 96.50 84 SER A C 1
ATOM 649 O O . SER A 1 84 ? -12.740 -2.628 21.882 1.00 96.50 84 SER A O 1
ATOM 651 N N . ALA A 1 85 ? -13.382 -2.955 19.757 1.00 98.00 85 ALA A N 1
ATOM 652 C CA . ALA A 1 85 ? -12.029 -3.048 19.228 1.00 98.00 85 ALA A CA 1
ATOM 653 C C . ALA A 1 85 ? -11.330 -1.681 19.230 1.00 98.00 85 ALA A C 1
ATOM 655 O O . ALA A 1 85 ? -11.946 -0.624 19.098 1.00 98.00 85 ALA A O 1
ATOM 656 N N . ASN A 1 86 ? -10.008 -1.706 19.382 1.00 98.31 86 ASN A N 1
ATOM 657 C CA . ASN A 1 86 ? -9.197 -0.499 19.404 1.00 98.31 86 ASN A CA 1
ATOM 658 C C . ASN A 1 86 ? -8.820 -0.088 17.971 1.00 98.31 86 ASN A C 1
ATOM 660 O O . ASN A 1 86 ? -8.074 -0.802 17.303 1.00 98.31 86 ASN A O 1
ATOM 664 N N . LEU A 1 87 ? -9.302 1.076 17.525 1.00 98.38 87 LEU A N 1
ATOM 665 C CA . LEU A 1 87 ? -9.051 1.615 16.182 1.00 98.38 87 LEU A CA 1
ATOM 666 C C . LEU A 1 87 ? -7.556 1.677 15.825 1.00 98.38 87 LEU A C 1
ATOM 668 O O . LEU A 1 87 ? -7.172 1.231 14.748 1.00 98.38 87 LEU A O 1
ATOM 672 N N . ASP A 1 88 ? -6.697 2.169 16.721 1.00 98.31 88 ASP A N 1
ATOM 673 C CA . ASP A 1 88 ? -5.258 2.290 16.446 1.00 98.31 88 ASP A CA 1
ATOM 674 C C . ASP A 1 88 ? -4.597 0.922 16.207 1.00 98.31 88 ASP A C 1
ATOM 676 O O . ASP A 1 88 ? -3.798 0.761 15.281 1.00 98.31 88 ASP A O 1
ATOM 680 N N . GLN A 1 89 ? -4.973 -0.078 17.007 1.00 98.06 89 GLN A N 1
ATOM 681 C CA . GLN A 1 89 ? -4.467 -1.447 16.893 1.00 98.06 89 GLN A CA 1
ATOM 682 C C . GLN A 1 89 ? -4.978 -2.156 15.635 1.00 98.06 89 GLN A C 1
ATOM 684 O O . GLN A 1 89 ? -4.207 -2.862 14.985 1.00 98.06 89 GLN A O 1
ATOM 689 N N . VAL A 1 90 ? -6.248 -1.949 15.274 1.00 98.44 90 VAL A N 1
ATOM 690 C CA . VAL A 1 90 ? -6.840 -2.476 14.034 1.00 98.44 90 VAL A CA 1
ATOM 691 C C . VAL A 1 90 ? -6.167 -1.848 12.813 1.00 98.44 90 VAL A C 1
ATOM 693 O O . VAL A 1 90 ? -5.729 -2.570 11.925 1.00 98.44 90 VAL A O 1
ATOM 696 N N . ALA A 1 91 ? -6.010 -0.522 12.786 1.00 98.12 91 ALA A N 1
ATOM 697 C CA . ALA A 1 91 ? -5.352 0.175 11.682 1.00 98.12 91 ALA A CA 1
ATOM 698 C C . ALA A 1 91 ? -3.877 -0.231 11.538 1.00 98.12 91 ALA A C 1
ATOM 700 O O . ALA A 1 91 ? -3.409 -0.452 10.428 1.00 98.12 91 ALA A O 1
ATOM 701 N N . THR A 1 92 ? -3.158 -0.407 12.654 1.00 97.31 92 THR A N 1
ATOM 702 C CA . THR A 1 92 ? -1.776 -0.925 12.638 1.00 97.31 92 THR A CA 1
ATOM 703 C C . THR A 1 92 ? -1.697 -2.331 12.039 1.00 97.31 92 THR A C 1
ATOM 705 O O . THR A 1 92 ? -0.715 -2.662 11.387 1.00 97.31 92 THR A O 1
ATOM 708 N N . ALA A 1 93 ? -2.725 -3.156 12.241 1.00 97.50 93 ALA A N 1
ATOM 709 C CA . ALA A 1 93 ? -2.766 -4.518 11.725 1.00 97.50 93 ALA A CA 1
ATOM 710 C C . ALA A 1 93 ? -3.118 -4.616 10.234 1.00 97.50 93 ALA A C 1
ATOM 712 O O . ALA A 1 93 ? -2.872 -5.656 9.634 1.00 97.50 93 ALA A O 1
ATOM 713 N N . LEU A 1 94 ? -3.747 -3.585 9.664 1.00 97.75 94 LEU A N 1
ATOM 714 C CA . LEU A 1 94 ? -4.292 -3.593 8.299 1.00 97.75 94 LEU A CA 1
ATOM 715 C C . LEU A 1 94 ? -3.540 -2.664 7.336 1.00 97.75 94 LEU A C 1
ATOM 717 O O . LEU A 1 94 ? -3.923 -2.561 6.174 1.00 97.75 94 LEU A O 1
ATOM 721 N N . ILE A 1 95 ? -2.491 -1.983 7.809 1.00 97.69 95 ILE A N 1
ATOM 722 C CA . ILE A 1 95 ? -1.657 -1.087 7.001 1.00 97.69 95 ILE A CA 1
ATOM 723 C C . ILE A 1 95 ? -0.199 -1.516 7.127 1.00 97.69 95 ILE A C 1
ATOM 725 O O . ILE A 1 95 ? 0.371 -1.520 8.218 1.00 97.69 95 ILE A O 1
ATOM 729 N N . GLY A 1 96 ? 0.401 -1.881 5.997 1.00 95.62 96 GLY A N 1
ATOM 730 C CA . GLY A 1 96 ? 1.795 -2.302 5.885 1.00 95.62 96 GLY A CA 1
ATOM 731 C C . GLY A 1 96 ? 2.119 -3.652 6.528 1.00 95.62 96 GLY A C 1
ATOM 732 O O . GLY A 1 96 ? 3.290 -4.022 6.610 1.00 95.62 96 GLY A O 1
ATOM 733 N N . GLN A 1 97 ? 1.111 -4.401 6.982 1.00 94.81 97 GLN A N 1
ATOM 734 C CA . GLN A 1 97 ? 1.297 -5.734 7.548 1.00 94.81 97 GLN A CA 1
ATOM 735 C C . GLN A 1 97 ? 1.368 -6.794 6.442 1.00 94.81 97 GLN A C 1
ATOM 737 O O . GLN A 1 97 ? 0.719 -6.668 5.404 1.00 94.81 97 GLN A O 1
ATOM 742 N N . GLY A 1 98 ? 2.156 -7.850 6.658 1.00 92.19 98 GLY A N 1
ATOM 743 C CA . GLY A 1 98 ? 2.273 -8.972 5.724 1.00 92.19 98 GLY A CA 1
ATOM 744 C C . GLY A 1 98 ? 1.070 -9.925 5.739 1.00 92.19 98 GLY A C 1
ATOM 745 O O . GLY A 1 98 ? 0.063 -9.704 6.412 1.00 92.19 98 GLY A O 1
ATOM 746 N N . ASN A 1 99 ? 1.190 -11.040 5.016 1.00 88.00 99 ASN A N 1
ATOM 747 C CA . ASN A 1 99 ? 0.123 -12.044 4.861 1.00 88.00 99 ASN A CA 1
ATOM 748 C C . ASN A 1 99 ? -0.340 -12.702 6.176 1.00 88.00 99 ASN A C 1
ATOM 750 O O . ASN A 1 99 ? -1.407 -13.313 6.229 1.00 88.00 99 ASN A O 1
ATOM 754 N N . ASP A 1 100 ? 0.428 -12.560 7.252 1.00 91.12 100 ASP A N 1
ATOM 755 C CA . ASP A 1 100 ? 0.099 -13.035 8.593 1.00 91.12 100 ASP A CA 1
ATOM 756 C C . ASP A 1 100 ? -0.754 -12.047 9.410 1.00 91.12 100 ASP A C 1
ATOM 758 O O . ASP A 1 100 ? -0.990 -12.292 10.592 1.00 91.12 100 ASP A O 1
ATOM 762 N N . TYR A 1 101 ? -1.262 -10.964 8.805 1.00 94.56 101 TYR A N 1
ATOM 763 C CA . TYR A 1 101 ? -1.979 -9.877 9.486 1.00 94.56 101 TYR A CA 1
ATOM 764 C C . TYR A 1 101 ? -3.063 -10.320 10.475 1.00 94.56 101 TYR A C 1
ATOM 766 O O . TYR A 1 101 ? -3.222 -9.723 11.538 1.00 94.56 101 TYR A O 1
ATOM 774 N N . ARG A 1 102 ? -3.771 -11.419 10.192 1.00 95.19 102 ARG A N 1
ATOM 775 C CA . ARG A 1 102 ? -4.807 -11.981 11.080 1.00 95.19 102 ARG A CA 1
ATOM 776 C C . ARG A 1 102 ? -4.269 -12.452 12.436 1.00 95.19 102 ARG A C 1
ATOM 778 O O . ARG A 1 102 ? -5.044 -12.623 13.372 1.00 95.19 102 ARG A O 1
ATOM 785 N N . GLN A 1 103 ? -2.962 -12.671 12.551 1.00 94.88 103 GLN A N 1
ATOM 786 C CA . GLN A 1 103 ? -2.280 -13.024 13.796 1.00 94.88 103 GLN A CA 1
ATOM 787 C C . GLN A 1 103 ? -1.857 -11.791 14.607 1.00 94.88 103 GLN A C 1
ATOM 789 O O . GLN A 1 103 ? -1.482 -11.936 15.774 1.00 94.88 103 GLN A O 1
ATOM 794 N N . HIS A 1 104 ? -1.931 -10.588 14.025 1.00 96.69 104 HIS A N 1
ATOM 795 C CA . HIS A 1 104 ? -1.562 -9.352 14.701 1.00 96.69 104 HIS A CA 1
ATOM 796 C C . HIS A 1 104 ? -2.403 -9.171 15.982 1.00 96.69 104 HIS A C 1
ATOM 798 O O . HIS A 1 104 ? -3.623 -9.369 15.947 1.00 96.69 104 HIS A O 1
ATOM 804 N N . PRO A 1 105 ? -1.804 -8.758 17.120 1.00 96.12 105 PRO A N 1
ATOM 805 C CA . PRO A 1 105 ? -2.520 -8.609 18.391 1.00 96.12 105 PRO A CA 1
ATOM 806 C C . PRO A 1 105 ? -3.779 -7.739 18.303 1.00 96.12 105 PRO A C 1
ATOM 808 O O . PRO A 1 105 ? -4.768 -8.032 18.965 1.00 96.12 105 PRO A O 1
ATOM 811 N N . GLY A 1 106 ? -3.759 -6.719 17.442 1.00 96.06 106 GLY A N 1
ATOM 812 C CA . GLY A 1 106 ? -4.896 -5.833 17.187 1.00 96.06 106 GLY A CA 1
ATOM 813 C C . GLY A 1 106 ? -6.112 -6.474 16.511 1.00 96.06 106 GLY A C 1
ATOM 814 O O . GLY A 1 106 ? -7.191 -5.897 16.583 1.00 96.06 106 GLY A O 1
ATOM 815 N N . LEU A 1 107 ? -5.965 -7.650 15.888 1.00 97.69 107 LEU A N 1
ATOM 816 C CA . LEU A 1 107 ? -7.064 -8.401 15.259 1.00 97.69 107 LEU A CA 1
ATOM 817 C C . LEU A 1 107 ? -7.380 -9.717 15.976 1.00 97.69 107 LEU A C 1
ATOM 819 O O . LEU A 1 107 ? -8.388 -10.366 15.689 1.00 97.69 107 LEU A O 1
ATOM 823 N N . LYS A 1 108 ? -6.526 -10.134 16.913 1.00 94.94 108 LYS A N 1
ATOM 824 C CA . LYS A 1 108 ? -6.657 -11.421 17.587 1.00 94.94 108 LYS A CA 1
ATOM 825 C C . LYS A 1 108 ? -7.971 -11.498 18.367 1.00 94.94 108 LYS A C 1
ATOM 827 O O . LYS A 1 108 ? -8.215 -10.716 19.279 1.00 94.94 108 LYS A O 1
ATOM 832 N N . GLY A 1 109 ? -8.782 -12.503 18.040 1.00 94.56 109 GLY A N 1
ATOM 833 C CA . GLY A 1 109 ? -10.075 -12.739 18.687 1.00 94.56 109 GLY A CA 1
ATOM 834 C C . GLY A 1 109 ? -11.212 -11.852 18.175 1.00 94.56 109 GLY A C 1
ATOM 835 O O . GLY A 1 109 ? -12.327 -11.983 18.674 1.00 94.56 109 GLY A O 1
ATOM 836 N N . LEU A 1 110 ? -10.957 -10.989 17.187 1.00 97.88 110 LEU A N 1
ATOM 837 C CA . LEU A 1 110 ? -11.999 -10.217 16.521 1.00 97.88 110 LEU A CA 1
ATOM 838 C C . LEU A 1 110 ? -12.706 -11.055 15.450 1.00 97.88 110 LEU A C 1
ATOM 840 O O . LEU A 1 110 ? -12.143 -11.983 14.867 1.00 97.88 110 LEU A O 1
ATOM 844 N N . VAL A 1 111 ? -13.953 -10.692 15.164 1.00 97.75 111 VAL A N 1
ATOM 845 C CA . VAL A 1 111 ? -14.708 -11.205 14.022 1.00 97.75 111 VAL A CA 1
ATOM 846 C C . VAL A 1 111 ? -14.148 -10.571 12.753 1.00 97.75 111 VAL A C 1
ATOM 848 O O . VAL A 1 111 ? -14.274 -9.362 12.567 1.00 97.75 111 VAL A O 1
ATOM 851 N N . LEU A 1 112 ? -13.547 -11.390 11.887 1.00 97.50 112 LEU A N 1
ATOM 852 C CA . LEU A 1 112 ? -12.968 -10.968 10.602 1.00 97.50 112 LEU A CA 1
ATOM 853 C C . LEU A 1 112 ? -13.661 -11.599 9.391 1.00 97.50 112 LEU A C 1
ATOM 855 O O . LEU A 1 112 ? -13.364 -11.222 8.262 1.00 97.50 112 LEU A O 1
ATOM 859 N N . ASP A 1 113 ? -14.575 -12.541 9.616 1.00 97.62 113 ASP A N 1
ATOM 860 C CA . ASP A 1 113 ? -15.375 -13.181 8.578 1.00 97.62 113 ASP A CA 1
ATOM 861 C C . ASP A 1 113 ? -16.815 -13.305 9.077 1.00 97.62 113 ASP A C 1
ATOM 863 O O . ASP A 1 113 ? -17.069 -13.824 10.169 1.00 97.62 113 ASP A O 1
ATOM 867 N N . LYS A 1 114 ? -17.772 -12.817 8.290 1.00 95.19 114 LYS A N 1
ATOM 868 C CA . LYS A 1 114 ? -19.190 -12.792 8.663 1.00 95.19 114 LYS A CA 1
ATOM 869 C C . LYS A 1 114 ? -20.062 -12.949 7.422 1.00 95.19 114 LYS A C 1
ATOM 871 O O . LYS A 1 114 ? -19.700 -12.509 6.337 1.00 95.19 114 LYS A O 1
ATOM 876 N N . LYS A 1 115 ? -21.233 -13.575 7.565 1.00 95.56 115 LYS A N 1
ATOM 877 C CA . LYS A 1 115 ? -22.264 -13.522 6.521 1.00 95.56 115 LYS A CA 1
ATOM 878 C C . LYS A 1 115 ? -23.030 -12.207 6.608 1.00 95.56 115 LYS A C 1
ATOM 880 O O . LYS A 1 115 ? -23.505 -11.854 7.687 1.00 95.56 115 LYS A O 1
ATOM 885 N N . ASN A 1 116 ? -23.186 -11.526 5.481 1.00 90.75 116 ASN A N 1
ATOM 886 C CA . ASN A 1 116 ? -24.093 -10.389 5.383 1.00 90.75 116 ASN A CA 1
ATOM 887 C C . ASN A 1 116 ? -25.565 -10.839 5.411 1.00 90.75 116 ASN A C 1
ATOM 889 O O . ASN A 1 116 ? -25.867 -12.036 5.389 1.00 90.75 116 ASN A O 1
ATOM 893 N N . ASP A 1 117 ? -26.491 -9.880 5.404 1.00 90.31 117 ASP A N 1
ATOM 894 C CA . ASP A 1 117 ? -27.939 -10.132 5.491 1.00 90.31 117 ASP A CA 1
ATOM 895 C C . ASP A 1 117 ? -28.490 -10.976 4.326 1.00 90.31 117 ASP A C 1
ATOM 897 O O . ASP A 1 117 ? -29.564 -11.566 4.421 1.00 90.31 117 ASP A O 1
ATOM 901 N N . LYS A 1 118 ? -27.736 -11.082 3.224 1.00 93.62 118 LYS A N 1
ATOM 902 C CA . LYS A 1 118 ? -28.055 -11.922 2.057 1.00 93.62 118 LYS A CA 1
ATOM 903 C C . LYS A 1 118 ? -27.455 -13.330 2.160 1.00 93.62 118 LYS A C 1
ATOM 905 O O . LYS A 1 118 ? -27.517 -14.098 1.203 1.00 93.62 118 LYS A O 1
ATOM 910 N N . GLY A 1 119 ? -26.833 -13.671 3.289 1.00 94.06 119 GLY A N 1
ATOM 911 C CA . GLY A 1 119 ? -26.187 -14.960 3.528 1.00 94.06 119 GLY A CA 1
ATOM 912 C C . GLY A 1 119 ? -24.849 -15.154 2.805 1.00 94.06 119 GLY A C 1
ATOM 913 O O . GLY A 1 119 ? -24.316 -16.268 2.835 1.00 94.06 119 GLY A O 1
ATOM 914 N N . LYS A 1 120 ? -24.294 -14.108 2.171 1.00 95.75 120 LYS A N 1
ATOM 915 C CA . LYS A 1 120 ? -22.996 -14.155 1.481 1.00 95.75 120 LYS A CA 1
ATOM 916 C C . LYS A 1 120 ? -21.870 -13.884 2.477 1.00 95.75 120 LYS A C 1
ATOM 918 O O . LYS A 1 120 ? -21.980 -12.972 3.289 1.00 95.75 120 LYS A O 1
ATOM 923 N N . TRP A 1 121 ? -20.802 -14.676 2.408 1.00 95.00 121 TRP A N 1
ATOM 924 C CA . TRP A 1 121 ? -19.597 -14.450 3.206 1.00 95.00 121 TRP A CA 1
ATOM 925 C C . TRP A 1 121 ? -18.882 -13.167 2.783 1.00 95.00 121 TRP A C 1
ATOM 927 O O . TRP A 1 121 ? -18.673 -12.927 1.593 1.00 95.00 121 TRP A O 1
ATOM 937 N N . GLU A 1 122 ? -18.495 -12.386 3.782 1.00 95.06 122 GLU A N 1
ATOM 938 C CA . GLU A 1 122 ? -17.616 -11.231 3.689 1.00 95.06 122 GLU A CA 1
ATOM 939 C C . GLU A 1 122 ? -16.443 -11.433 4.645 1.00 95.06 122 GLU A C 1
ATOM 941 O O . GLU A 1 122 ? -16.602 -11.998 5.730 1.00 95.06 122 GLU A O 1
ATOM 946 N N . SER A 1 123 ? -15.279 -10.947 4.231 1.00 95.56 123 SER A N 1
ATOM 947 C CA . SER A 1 123 ? -14.023 -11.076 4.958 1.00 95.56 123 SER A CA 1
ATOM 948 C C . SER A 1 123 ? -13.338 -9.719 5.040 1.00 95.56 123 SER A C 1
ATOM 950 O O . SER A 1 123 ? -13.391 -8.940 4.089 1.00 95.56 123 SER A O 1
ATOM 952 N N . VAL A 1 124 ? -12.674 -9.455 6.162 1.00 95.88 124 VAL A N 1
ATOM 953 C CA . VAL A 1 124 ? -11.745 -8.330 6.305 1.00 95.88 124 VAL A CA 1
ATOM 954 C C . VAL A 1 124 ? -10.469 -8.670 5.534 1.00 95.88 124 VAL A C 1
ATOM 956 O O . VAL A 1 124 ? -9.778 -9.641 5.867 1.00 95.88 124 VAL A O 1
ATOM 959 N N . GLY A 1 125 ? -10.188 -7.899 4.488 1.00 94.06 125 GLY A N 1
ATOM 960 C CA . GLY A 1 125 ? -9.002 -8.015 3.640 1.00 94.06 125 GLY A CA 1
ATOM 961 C C . GLY A 1 125 ? -7.813 -7.194 4.146 1.00 94.06 125 GLY A C 1
ATOM 962 O O . GLY A 1 125 ? -7.971 -6.297 4.972 1.00 94.06 125 GLY A O 1
ATOM 963 N N . ASN A 1 126 ? -6.622 -7.523 3.643 1.00 92.56 126 ASN A N 1
ATOM 964 C CA . ASN A 1 126 ? -5.373 -6.795 3.879 1.00 92.56 126 ASN A CA 1
ATOM 965 C C . ASN A 1 126 ? -4.925 -6.148 2.559 1.00 92.56 126 ASN A C 1
ATOM 967 O O . ASN A 1 126 ? -4.137 -6.730 1.819 1.00 92.56 126 ASN A O 1
ATOM 971 N N . ASN A 1 127 ? -5.528 -5.003 2.236 1.00 92.88 127 ASN A N 1
ATOM 972 C CA . ASN A 1 127 ? -5.466 -4.367 0.911 1.00 92.88 127 ASN A CA 1
ATOM 973 C C . ASN A 1 127 ? -4.533 -3.151 0.828 1.00 92.88 127 ASN A C 1
ATOM 975 O O . ASN A 1 127 ? -4.443 -2.535 -0.217 1.00 92.88 127 ASN A O 1
ATOM 979 N N . CYS A 1 128 ? -3.894 -2.775 1.933 1.00 95.88 128 CYS A N 1
ATOM 980 C CA . CYS A 1 128 ? -2.778 -1.830 1.950 1.00 95.88 128 CYS A CA 1
ATOM 981 C C . CYS A 1 128 ? -1.619 -2.535 2.645 1.00 95.88 128 CYS A C 1
ATOM 983 O O . CYS A 1 128 ? -1.127 -2.109 3.692 1.00 95.88 128 CYS A O 1
ATOM 985 N N . ASN A 1 129 ? -1.308 -3.730 2.147 1.00 95.00 129 ASN A N 1
ATOM 986 C CA . ASN A 1 129 ? -0.376 -4.631 2.798 1.00 95.00 129 ASN A CA 1
ATOM 987 C C . ASN A 1 129 ? 1.066 -4.279 2.426 1.00 95.00 129 ASN A C 1
ATOM 989 O O . ASN A 1 129 ? 1.351 -3.373 1.644 1.00 95.00 129 ASN A O 1
ATOM 993 N N . ARG A 1 130 ? 2.006 -4.995 3.032 1.00 94.88 130 ARG A N 1
ATOM 994 C CA . ARG A 1 130 ? 3.424 -4.726 2.825 1.00 94.88 130 ARG A CA 1
ATOM 995 C C . ARG A 1 130 ? 3.901 -4.966 1.387 1.00 94.88 130 ARG A C 1
ATOM 997 O O . ARG A 1 130 ? 4.800 -4.259 0.938 1.00 94.88 130 ARG A O 1
ATOM 1004 N N . ASP A 1 131 ? 3.340 -5.958 0.707 1.00 93.56 131 ASP A N 1
ATOM 1005 C CA . ASP A 1 131 ? 3.711 -6.352 -0.653 1.00 93.56 131 ASP A CA 1
ATOM 1006 C C . ASP A 1 131 ? 3.175 -5.318 -1.656 1.00 93.56 131 ASP A C 1
ATOM 1008 O O . ASP A 1 131 ? 3.926 -4.859 -2.518 1.00 93.56 131 ASP A O 1
ATOM 1012 N N . ASP A 1 132 ? 1.925 -4.875 -1.480 1.00 95.06 132 ASP A N 1
ATOM 1013 C CA . ASP A 1 132 ? 1.297 -3.811 -2.276 1.00 95.06 132 ASP A CA 1
ATOM 1014 C C . ASP A 1 132 ? 2.108 -2.511 -2.156 1.00 95.06 132 ASP A C 1
ATOM 1016 O O . ASP A 1 132 ? 2.539 -1.943 -3.157 1.00 95.06 132 ASP A O 1
ATOM 1020 N N . LEU A 1 133 ? 2.475 -2.117 -0.929 1.00 97.00 133 LEU A N 1
ATOM 1021 C CA . LEU A 1 133 ? 3.290 -0.920 -0.686 1.00 97.00 133 LEU A CA 1
ATOM 1022 C C . LEU A 1 133 ? 4.727 -1.040 -1.220 1.00 97.00 133 LEU A C 1
ATOM 1024 O O . LEU A 1 133 ? 5.356 -0.020 -1.519 1.00 97.00 133 LEU A O 1
ATOM 1028 N N . CYS A 1 134 ? 5.276 -2.259 -1.344 1.00 96.81 134 CYS A N 1
ATOM 1029 C CA . CYS A 1 134 ? 6.531 -2.458 -2.075 1.00 96.81 134 CYS A CA 1
ATOM 1030 C C . CYS A 1 134 ? 6.310 -2.138 -3.552 1.00 96.81 134 CYS A C 1
ATOM 1032 O O . CYS A 1 134 ? 7.070 -1.366 -4.132 1.00 96.81 134 CYS A O 1
ATOM 1034 N N . CYS A 1 135 ? 5.253 -2.698 -4.137 1.00 96.94 135 CYS A N 1
ATOM 1035 C CA . CYS A 1 135 ? 4.919 -2.511 -5.540 1.00 96.94 135 CYS A CA 1
ATOM 1036 C C . CYS A 1 135 ? 4.599 -1.048 -5.869 1.00 96.94 135 CYS A C 1
ATOM 1038 O O . CYS A 1 135 ? 5.056 -0.568 -6.899 1.00 96.94 135 CYS A O 1
ATOM 1040 N N . ASP A 1 136 ? 3.899 -0.322 -4.998 1.00 97.62 136 ASP A N 1
ATOM 1041 C CA . ASP A 1 136 ? 3.588 1.098 -5.190 1.00 97.62 136 ASP A CA 1
ATOM 1042 C C . ASP A 1 136 ? 4.853 1.959 -5.231 1.00 97.62 136 ASP A C 1
ATOM 1044 O O . ASP A 1 136 ? 5.049 2.764 -6.144 1.00 97.62 136 ASP A O 1
ATOM 1048 N N . GLY A 1 137 ? 5.749 1.765 -4.257 1.00 97.56 137 GLY A N 1
ATOM 1049 C CA . GLY A 1 137 ? 7.026 2.472 -4.200 1.00 97.56 137 GLY A CA 1
ATOM 1050 C C . GLY A 1 137 ? 7.940 2.149 -5.386 1.00 97.56 137 GLY A C 1
ATOM 1051 O O . GLY A 1 137 ? 8.591 3.039 -5.943 1.00 97.56 137 GLY A O 1
ATOM 1052 N N . ASP A 1 138 ? 7.977 0.879 -5.793 1.00 98.00 138 ASP A N 1
ATOM 1053 C CA . ASP A 1 138 ? 8.718 0.413 -6.964 1.00 98.00 138 ASP A CA 1
ATOM 1054 C C . ASP A 1 138 ? 8.133 1.015 -8.258 1.00 98.00 138 ASP A C 1
ATOM 1056 O O . ASP A 1 138 ? 8.882 1.537 -9.091 1.00 98.00 138 ASP A O 1
ATOM 1060 N N . ALA A 1 139 ? 6.802 1.001 -8.404 1.00 97.50 139 ALA A N 1
ATOM 1061 C CA . ALA A 1 139 ? 6.075 1.490 -9.573 1.00 97.50 139 ALA A CA 1
ATOM 1062 C C . ALA A 1 139 ? 6.330 2.975 -9.835 1.00 97.50 139 ALA A C 1
ATOM 1064 O O . ALA A 1 139 ? 6.561 3.337 -10.984 1.00 97.50 139 ALA A O 1
ATOM 1065 N N . ILE A 1 140 ? 6.376 3.817 -8.796 1.00 96.81 140 ILE A N 1
ATOM 1066 C CA . ILE A 1 140 ? 6.693 5.252 -8.929 1.00 96.81 140 ILE A CA 1
ATOM 1067 C C . ILE A 1 140 ? 8.049 5.450 -9.623 1.00 96.81 140 ILE A C 1
ATOM 1069 O O . ILE A 1 140 ? 8.180 6.230 -10.567 1.00 96.81 140 ILE A O 1
ATOM 1073 N N . VAL A 1 141 ? 9.080 4.721 -9.183 1.00 97.19 141 VAL A N 1
ATOM 1074 C CA . VAL A 1 141 ? 10.432 4.857 -9.747 1.00 97.19 141 VAL A CA 1
ATOM 1075 C C . VAL A 1 141 ? 10.508 4.258 -11.145 1.00 97.19 141 VAL A C 1
ATOM 1077 O O . VAL A 1 141 ? 11.149 4.836 -12.029 1.00 97.19 141 VAL A O 1
ATOM 1080 N N . ILE A 1 142 ? 9.890 3.093 -11.345 1.00 97.38 142 ILE A N 1
ATOM 1081 C CA . ILE A 1 142 ? 9.884 2.403 -12.634 1.00 97.38 142 ILE A CA 1
ATOM 1082 C C . ILE A 1 142 ? 9.153 3.260 -13.667 1.00 97.38 142 ILE A C 1
ATOM 1084 O O . ILE A 1 142 ? 9.749 3.550 -14.699 1.00 97.38 142 ILE A O 1
ATOM 1088 N N . ALA A 1 143 ? 7.938 3.728 -13.376 1.00 95.31 143 ALA A N 1
ATOM 1089 C CA . ALA A 1 143 ? 7.150 4.579 -14.264 1.00 95.31 143 ALA A CA 1
ATOM 1090 C C . ALA A 1 143 ? 7.918 5.841 -14.662 1.00 95.31 143 ALA A C 1
ATOM 1092 O O . ALA A 1 143 ? 8.169 6.043 -15.848 1.00 95.31 143 ALA A O 1
ATOM 1093 N N . ASN A 1 144 ? 8.437 6.596 -13.688 1.00 94.75 144 ASN A N 1
ATOM 1094 C CA . ASN A 1 144 ? 9.234 7.790 -13.968 1.00 94.75 144 ASN A CA 1
ATOM 1095 C C . ASN A 1 144 ? 10.479 7.476 -14.827 1.00 94.75 144 ASN A C 1
ATOM 1097 O O . ASN A 1 144 ? 10.865 8.261 -15.690 1.00 94.75 144 ASN A O 1
ATOM 1101 N N . THR A 1 145 ? 11.120 6.317 -14.640 1.00 95.88 145 THR A N 1
ATOM 1102 C CA . THR A 1 145 ? 12.264 5.911 -15.480 1.00 95.88 145 THR A CA 1
ATOM 1103 C C . THR A 1 145 ? 11.834 5.563 -16.910 1.00 95.88 145 THR A C 1
ATOM 1105 O O . THR A 1 145 ? 12.576 5.837 -17.852 1.00 95.88 145 THR A O 1
ATOM 1108 N N . LEU A 1 146 ? 10.660 4.949 -17.085 1.00 94.50 146 LEU A N 1
ATOM 1109 C CA . LEU A 1 146 ? 10.112 4.610 -18.400 1.00 94.50 146 LEU A CA 1
ATOM 1110 C C . LEU A 1 146 ? 9.691 5.863 -19.173 1.00 94.50 146 LEU A C 1
ATOM 1112 O O . LEU A 1 146 ? 10.045 5.982 -20.342 1.00 94.50 146 LEU A O 1
ATOM 1116 N N . GLU A 1 147 ? 9.006 6.805 -18.524 1.00 91.81 147 GLU A N 1
ATOM 1117 C CA . GLU A 1 147 ? 8.547 8.062 -19.137 1.00 91.81 147 GLU A CA 1
ATOM 1118 C C . GLU A 1 147 ? 9.697 8.950 -19.608 1.00 91.81 147 GLU A C 1
ATOM 1120 O O . GLU A 1 147 ? 9.618 9.577 -20.660 1.00 91.81 147 GLU A O 1
ATOM 1125 N N . ASN A 1 148 ? 10.794 8.971 -18.849 1.00 92.69 148 ASN A N 1
ATOM 1126 C CA . ASN A 1 148 ? 12.006 9.706 -19.208 1.00 92.69 148 ASN A CA 1
ATOM 1127 C C . ASN A 1 148 ? 12.974 8.878 -20.079 1.00 92.69 148 ASN A C 1
ATOM 1129 O O . ASN A 1 148 ? 14.093 9.314 -20.364 1.00 92.69 148 ASN A O 1
ATOM 1133 N N . GLY A 1 149 ? 12.581 7.661 -20.462 1.00 90.69 149 GLY A N 1
ATOM 1134 C CA . GLY A 1 149 ? 13.387 6.733 -21.243 1.00 90.69 149 GLY A CA 1
ATOM 1135 C C . GLY A 1 149 ? 13.279 6.947 -22.754 1.00 90.69 149 GLY A C 1
ATOM 1136 O O . GLY A 1 149 ? 12.447 7.691 -23.259 1.00 90.69 149 GLY A O 1
ATOM 1137 N N . ASN A 1 150 ? 14.137 6.253 -23.506 1.00 90.62 150 ASN A N 1
ATOM 1138 C CA . ASN A 1 150 ? 14.058 6.230 -24.967 1.00 90.62 150 ASN A CA 1
ATOM 1139 C C . ASN A 1 150 ? 12.992 5.219 -25.422 1.00 90.62 150 ASN A C 1
ATOM 1141 O O . ASN A 1 150 ? 13.237 4.011 -25.363 1.00 90.62 150 ASN A O 1
ATOM 1145 N N . ASP A 1 151 ? 11.853 5.709 -25.907 1.00 84.38 151 ASP A N 1
ATOM 1146 C CA . ASP A 1 151 ? 10.720 4.915 -26.409 1.00 84.38 151 ASP A CA 1
ATOM 1147 C C . ASP A 1 151 ? 11.079 3.970 -27.574 1.00 84.38 151 ASP A C 1
ATOM 1149 O O . ASP A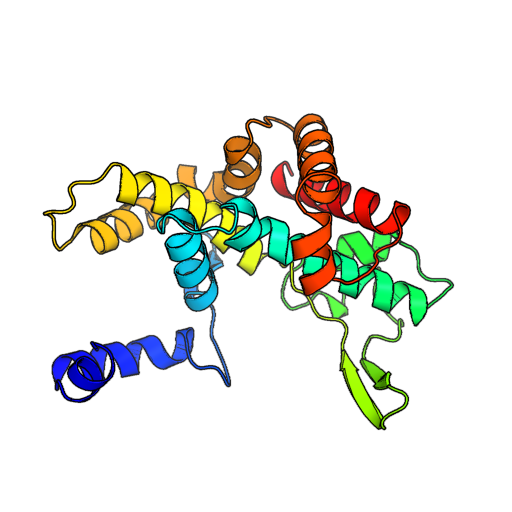 1 151 ? 10.449 2.931 -27.767 1.00 84.38 151 ASP A O 1
ATOM 1153 N N . SER A 1 152 ? 12.151 4.274 -28.305 1.00 89.31 152 SER A N 1
ATOM 1154 C CA . SER A 1 152 ? 12.663 3.465 -29.412 1.00 89.31 152 SER A CA 1
ATOM 1155 C C . SER A 1 152 ? 13.535 2.293 -28.940 1.00 89.31 152 SER A C 1
ATOM 1157 O O . SER A 1 152 ? 13.927 1.436 -29.737 1.00 89.31 152 SER A O 1
ATOM 1159 N N . ASN A 1 153 ? 13.869 2.228 -27.647 1.00 91.12 153 ASN A N 1
ATOM 1160 C CA . ASN A 1 153 ? 14.617 1.119 -27.067 1.00 91.12 153 ASN A CA 1
ATOM 1161 C C . ASN A 1 153 ? 13.675 -0.035 -26.692 1.00 91.12 153 ASN A C 1
ATOM 1163 O O . ASN A 1 153 ? 13.079 -0.046 -25.616 1.00 91.12 153 ASN A O 1
ATOM 1167 N N . ALA A 1 154 ? 13.643 -1.077 -27.526 1.00 89.75 154 ALA A N 1
ATOM 1168 C CA . ALA A 1 154 ? 12.852 -2.289 -27.286 1.00 89.75 154 ALA A CA 1
ATOM 1169 C C . ALA A 1 154 ? 13.177 -3.016 -25.959 1.00 89.75 154 ALA A C 1
ATOM 1171 O O . ALA A 1 154 ? 12.404 -3.861 -25.510 1.00 89.75 154 ALA A O 1
ATOM 1172 N N . HIS A 1 155 ? 14.308 -2.705 -25.317 1.00 93.12 155 HIS A N 1
ATOM 1173 C CA . HIS A 1 155 ? 14.719 -3.286 -24.040 1.00 93.12 155 HIS A CA 1
ATOM 1174 C C . HIS A 1 155 ? 14.490 -2.377 -22.830 1.00 93.12 155 HIS A C 1
ATOM 1176 O O . HIS A 1 155 ? 14.826 -2.807 -21.723 1.00 93.12 155 HIS A O 1
ATOM 1182 N N . LEU A 1 156 ? 13.918 -1.178 -23.005 1.00 94.44 156 LEU A N 1
ATOM 1183 C CA . LEU A 1 156 ? 13.772 -0.169 -21.950 1.00 9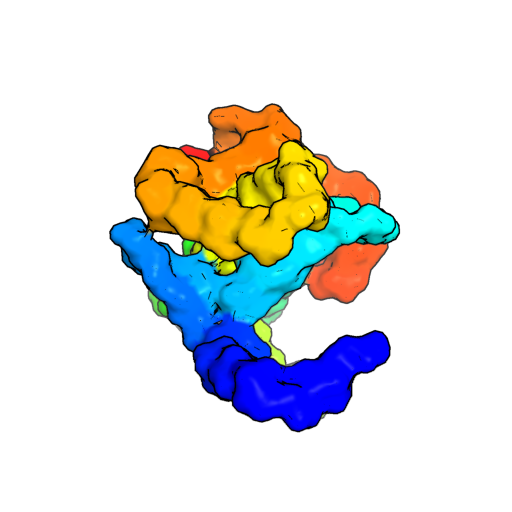4.44 156 LEU A CA 1
ATOM 1184 C C . LEU A 1 156 ? 13.183 -0.762 -20.662 1.00 94.44 156 LEU A C 1
ATOM 1186 O O . LEU A 1 156 ? 13.839 -0.722 -19.626 1.00 94.44 156 LEU A O 1
ATOM 1190 N N . LEU A 1 157 ? 12.025 -1.427 -20.741 1.00 92.88 157 LEU A N 1
ATOM 1191 C CA . LEU A 1 157 ? 11.38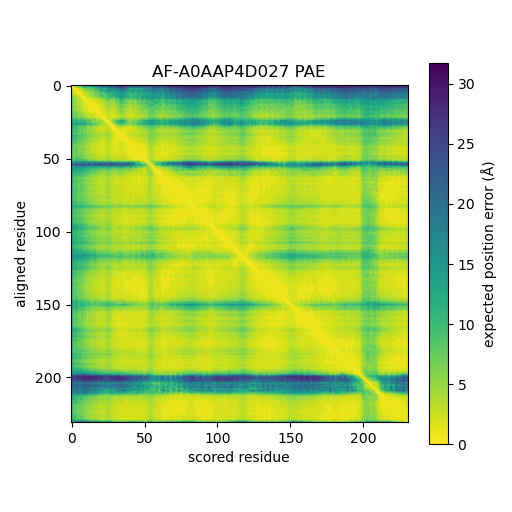3 -2.051 -19.577 1.00 92.88 157 LEU A CA 1
ATOM 1192 C C . LEU A 1 157 ? 12.288 -3.074 -18.878 1.00 92.88 157 LEU A C 1
ATOM 1194 O O . LEU A 1 157 ? 12.501 -3.016 -17.668 1.00 92.88 157 LEU A O 1
ATOM 1198 N N . SER A 1 158 ? 12.851 -4.011 -19.644 1.00 93.75 158 SER A N 1
ATOM 1199 C CA . SER A 1 158 ? 13.691 -5.076 -19.087 1.00 93.75 158 SER A CA 1
ATOM 1200 C C . SER A 1 158 ? 14.991 -4.550 -18.465 1.00 93.75 158 SER A C 1
ATOM 1202 O O . SER A 1 158 ? 15.469 -5.110 -17.476 1.00 93.75 158 SER A O 1
ATOM 1204 N N . ALA A 1 159 ? 15.552 -3.472 -19.020 1.00 95.94 159 ALA A N 1
ATOM 1205 C CA . ALA A 1 159 ? 16.736 -2.808 -18.495 1.00 95.94 159 ALA A CA 1
ATOM 1206 C C . ALA A 1 159 ? 16.412 -2.053 -17.200 1.00 95.94 159 ALA A C 1
ATOM 1208 O O . ALA A 1 159 ? 17.117 -2.244 -16.210 1.00 95.94 159 ALA A O 1
ATOM 1209 N N . THR A 1 160 ? 15.309 -1.297 -17.173 1.00 96.75 160 THR A N 1
ATOM 1210 C CA . THR A 1 160 ? 14.820 -0.577 -15.989 1.00 96.75 160 THR A CA 1
ATOM 1211 C C . THR A 1 160 ? 14.578 -1.519 -14.815 1.00 96.75 160 THR A C 1
ATOM 1213 O O . THR A 1 160 ? 15.123 -1.301 -13.735 1.00 96.75 160 THR A O 1
ATOM 1216 N N . LEU A 1 161 ? 13.835 -2.613 -15.025 1.00 95.75 161 LEU A N 1
ATOM 1217 C CA . LEU A 1 161 ? 13.575 -3.607 -13.976 1.00 95.75 161 LEU A CA 1
ATOM 1218 C C . LEU A 1 161 ? 14.877 -4.223 -13.453 1.00 95.75 161 LEU A C 1
ATOM 1220 O O . LEU A 1 161 ? 15.073 -4.354 -12.244 1.00 95.75 161 LEU A O 1
ATOM 1224 N N . ARG A 1 162 ? 15.797 -4.574 -14.360 1.00 95.88 162 ARG A N 1
ATOM 1225 C CA . ARG A 1 162 ? 17.096 -5.140 -13.989 1.00 95.88 162 ARG A CA 1
ATOM 1226 C C . ARG A 1 162 ? 17.928 -4.155 -13.179 1.00 95.88 162 ARG A C 1
ATOM 1228 O O . ARG A 1 162 ? 18.549 -4.572 -12.209 1.00 95.88 162 ARG A O 1
ATOM 1235 N N . GLU A 1 163 ? 17.983 -2.887 -13.565 1.00 96.31 163 GLU A N 1
ATOM 1236 C CA . GLU A 1 163 ? 18.731 -1.875 -12.822 1.00 96.31 163 GLU A CA 1
ATOM 1237 C C . GLU A 1 163 ? 18.109 -1.637 -11.441 1.00 96.31 163 GLU A C 1
ATOM 1239 O O . GLU A 1 163 ? 18.820 -1.669 -10.435 1.00 96.31 163 GLU A O 1
ATOM 1244 N N . TYR A 1 164 ? 16.786 -1.454 -11.390 1.00 97.25 164 TYR A N 1
ATOM 1245 C CA . TYR A 1 164 ? 16.048 -1.170 -10.164 1.00 97.25 164 TYR A CA 1
ATOM 1246 C C . TYR A 1 164 ? 16.241 -2.276 -9.121 1.00 97.25 164 TYR A C 1
ATOM 1248 O O . TYR A 1 164 ? 16.785 -2.022 -8.044 1.00 97.25 164 TYR A O 1
ATOM 1256 N N . TYR A 1 165 ? 15.917 -3.525 -9.470 1.00 97.06 165 TYR A N 1
ATOM 1257 C CA . TYR A 1 165 ? 16.006 -4.649 -8.533 1.00 97.06 165 TYR A CA 1
ATOM 1258 C C . TYR A 1 165 ? 17.445 -5.067 -8.199 1.00 97.06 165 TYR A C 1
ATOM 1260 O O . TYR A 1 165 ? 17.674 -5.750 -7.200 1.00 97.06 165 TYR A O 1
ATOM 1268 N N . ASN A 1 166 ? 18.449 -4.613 -8.960 1.00 96.25 166 ASN A N 1
ATOM 1269 C CA . ASN A 1 166 ? 19.858 -4.781 -8.593 1.00 96.25 166 ASN A CA 1
ATOM 1270 C C . ASN A 1 166 ? 20.422 -3.623 -7.756 1.00 96.25 166 ASN A C 1
ATOM 1272 O O . ASN A 1 166 ? 21.543 -3.742 -7.255 1.00 96.25 166 ASN A O 1
ATOM 1276 N N . ASN A 1 167 ? 19.669 -2.553 -7.500 1.00 96.12 167 ASN A N 1
ATOM 1277 C CA . ASN A 1 167 ? 20.137 -1.397 -6.740 1.00 96.12 167 ASN A CA 1
ATOM 1278 C C . ASN A 1 167 ? 19.626 -1.424 -5.288 1.00 96.12 167 ASN A C 1
ATOM 1280 O O . ASN A 1 167 ? 18.489 -1.059 -5.006 1.00 96.12 167 ASN A O 1
ATOM 1284 N N . SER A 1 168 ? 20.488 -1.809 -4.338 1.00 94.25 168 SER A N 1
ATOM 1285 C CA . SER A 1 168 ? 20.091 -1.914 -2.920 1.00 94.25 168 SER A CA 1
ATOM 1286 C C . SER A 1 168 ? 19.639 -0.581 -2.323 1.00 94.25 168 SER A C 1
ATOM 1288 O O . SER A 1 168 ? 18.762 -0.569 -1.468 1.00 94.25 168 SER A O 1
ATOM 1290 N N . SER A 1 169 ? 20.213 0.538 -2.769 1.00 93.56 169 SER A N 1
ATOM 1291 C CA . SER A 1 169 ? 19.865 1.866 -2.257 1.00 93.56 169 SER A CA 1
ATOM 1292 C C . SER A 1 169 ? 18.485 2.323 -2.731 1.00 93.56 169 SER A C 1
ATOM 1294 O O . SER A 1 169 ? 17.785 3.000 -1.981 1.00 93.56 169 SER A O 1
ATOM 1296 N N . LYS A 1 170 ? 18.076 1.947 -3.954 1.00 94.69 170 LYS A N 1
ATOM 1297 C CA . LYS A 1 170 ? 16.705 2.179 -4.442 1.00 94.69 170 LYS A CA 1
ATOM 1298 C C . LYS A 1 170 ? 15.712 1.348 -3.623 1.00 94.69 170 LYS A C 1
ATOM 1300 O O . LYS A 1 170 ? 14.794 1.919 -3.044 1.00 94.69 170 LYS A O 1
ATOM 1305 N N . LEU A 1 171 ? 15.980 0.048 -3.468 1.00 96.31 171 LEU A N 1
ATOM 1306 C CA . LEU A 1 171 ? 15.129 -0.875 -2.704 1.00 96.31 171 LEU A CA 1
ATOM 1307 C C . LEU A 1 171 ? 14.974 -0.479 -1.227 1.00 96.31 171 LEU A C 1
ATOM 1309 O O . LEU A 1 171 ? 13.876 -0.568 -0.683 1.00 96.31 171 LEU A O 1
ATOM 1313 N N . ALA A 1 172 ? 16.043 0.010 -0.588 1.00 95.00 172 ALA A N 1
ATOM 1314 C CA . ALA A 1 172 ? 16.011 0.483 0.799 1.00 95.00 172 ALA A CA 1
ATOM 1315 C C . ALA A 1 172 ? 15.139 1.735 1.002 1.00 95.00 172 ALA A C 1
ATOM 1317 O O . ALA A 1 172 ? 14.734 2.032 2.122 1.00 95.00 172 ALA A O 1
ATOM 1318 N N . ASN A 1 173 ? 14.859 2.481 -0.069 1.00 96.31 173 ASN A N 1
ATOM 1319 C CA . ASN A 1 173 ? 14.038 3.685 -0.026 1.00 96.31 173 ASN A CA 1
ATOM 1320 C C . ASN A 1 173 ? 12.665 3.496 -0.679 1.00 96.31 173 ASN A C 1
ATOM 1322 O O . ASN A 1 173 ? 11.959 4.488 -0.823 1.00 96.31 173 ASN A O 1
ATOM 1326 N N . ARG A 1 174 ? 12.267 2.277 -1.077 1.00 96.81 174 ARG A N 1
ATOM 1327 C CA . ARG A 1 174 ? 11.047 2.067 -1.877 1.00 96.81 174 ARG A CA 1
ATOM 1328 C C . ARG A 1 174 ? 9.798 2.667 -1.237 1.00 96.81 174 ARG A C 1
ATOM 1330 O O . ARG A 1 174 ? 9.083 3.405 -1.894 1.00 96.81 174 ARG A O 1
ATOM 1337 N N . PHE A 1 175 ? 9.597 2.474 0.068 1.00 97.50 175 PHE A N 1
ATOM 1338 C CA . PHE A 1 175 ? 8.428 3.036 0.746 1.00 97.50 175 PHE A CA 1
ATOM 1339 C C . PHE A 1 175 ? 8.491 4.562 0.769 1.00 97.50 175 PHE A C 1
ATOM 1341 O O . PHE A 1 175 ? 7.501 5.224 0.481 1.00 97.50 175 PHE A O 1
ATOM 1348 N N . LYS A 1 176 ? 9.681 5.135 0.992 1.00 97.88 176 LYS A N 1
ATOM 1349 C CA . LYS A 1 176 ? 9.898 6.588 0.943 1.00 97.88 176 LYS A CA 1
ATOM 1350 C C . LYS A 1 176 ? 9.622 7.186 -0.435 1.00 97.88 176 LYS A C 1
ATOM 1352 O O . LYS A 1 176 ? 9.291 8.363 -0.484 1.00 97.88 176 LYS A O 1
ATOM 1357 N N . GLN A 1 177 ? 9.689 6.408 -1.523 1.00 97.50 177 GLN A N 1
ATOM 1358 C CA . GLN A 1 177 ? 9.292 6.883 -2.857 1.00 97.50 177 GLN A CA 1
ATOM 1359 C C . GLN A 1 177 ? 7.831 7.331 -2.883 1.00 97.50 177 GLN A C 1
ATOM 1361 O O . GLN A 1 177 ? 7.528 8.331 -3.526 1.00 97.50 177 GLN A O 1
ATOM 1366 N N . ILE A 1 178 ? 6.953 6.665 -2.123 1.00 97.44 178 ILE A N 1
ATOM 1367 C CA . ILE A 1 178 ? 5.557 7.084 -1.952 1.00 97.44 178 ILE A CA 1
ATOM 1368 C C . ILE A 1 178 ? 5.529 8.499 -1.373 1.00 97.44 178 ILE A C 1
ATOM 1370 O O . ILE A 1 178 ? 5.014 9.411 -2.010 1.00 97.44 178 ILE A O 1
ATOM 1374 N N . GLY A 1 179 ? 6.181 8.713 -0.227 1.00 97.06 179 GLY A N 1
ATOM 1375 C CA . GLY A 1 179 ? 6.289 10.029 0.410 1.00 97.06 179 GLY A CA 1
ATOM 1376 C C . GLY A 1 179 ? 6.896 11.109 -0.493 1.00 97.06 179 GLY A C 1
ATOM 1377 O O . GLY A 1 179 ? 6.361 12.212 -0.610 1.00 97.06 179 GLY A O 1
ATOM 1378 N N . TRP A 1 180 ? 7.991 10.783 -1.180 1.00 97.38 180 TRP A N 1
ATOM 1379 C CA . TRP A 1 180 ? 8.675 11.700 -2.089 1.00 97.38 180 TRP A CA 1
ATOM 1380 C C . TRP A 1 180 ? 7.844 12.053 -3.326 1.00 97.38 180 TRP A C 1
ATOM 1382 O O . TRP A 1 180 ? 7.949 13.187 -3.791 1.00 97.38 180 TRP A O 1
ATOM 1392 N N . SER A 1 181 ? 6.978 11.155 -3.812 1.00 94.31 181 SER A N 1
ATOM 1393 C CA . SER A 1 181 ? 6.124 11.402 -4.988 1.00 94.31 181 SER A CA 1
ATOM 1394 C C . SER A 1 181 ? 5.166 12.583 -4.807 1.00 94.31 181 SER A C 1
ATOM 1396 O O . SER A 1 181 ? 4.878 13.301 -5.758 1.00 94.31 181 SER A O 1
ATOM 1398 N N . PHE A 1 182 ? 4.739 12.848 -3.571 1.00 91.44 182 PHE A N 1
ATOM 1399 C CA . PHE A 1 182 ? 3.950 14.026 -3.208 1.00 91.44 182 PHE A CA 1
ATOM 1400 C C . PHE A 1 182 ? 4.750 15.036 -2.372 1.00 91.44 182 PHE A C 1
ATOM 1402 O O . PHE A 1 182 ? 4.187 15.947 -1.765 1.00 91.44 182 PHE A O 1
ATOM 1409 N N . GLY A 1 183 ? 6.080 14.921 -2.343 1.00 95.25 183 GLY A N 1
ATOM 1410 C CA . GLY A 1 183 ? 6.989 15.890 -1.733 1.00 95.25 183 GLY A CA 1
ATOM 1411 C C . GLY A 1 183 ? 6.953 15.943 -0.204 1.00 95.25 183 GLY A C 1
ATOM 1412 O O . GLY A 1 183 ? 7.108 17.028 0.356 1.00 95.25 183 GLY A O 1
ATOM 1413 N N . ALA A 1 184 ? 6.669 14.837 0.478 1.00 97.31 184 ALA A N 1
ATOM 1414 C CA . ALA A 1 184 ? 6.912 14.701 1.914 1.00 97.31 184 ALA A CA 1
ATOM 1415 C C . ALA A 1 184 ? 8.331 14.173 2.167 1.00 97.31 184 ALA A C 1
ATOM 1417 O O . ALA A 1 184 ? 8.868 13.416 1.362 1.00 97.31 184 ALA A O 1
ATOM 1418 N N . ASN A 1 185 ? 8.944 14.543 3.292 1.00 97.25 185 ASN A N 1
ATOM 1419 C CA . ASN A 1 185 ? 10.285 14.078 3.682 1.00 97.25 185 ASN A CA 1
ATOM 1420 C C . ASN A 1 185 ? 10.330 13.402 5.057 1.00 97.25 185 ASN A C 1
ATOM 1422 O O . ASN A 1 185 ? 11.372 12.888 5.463 1.00 97.25 185 ASN A O 1
ATOM 1426 N N . ASN A 1 186 ? 9.214 13.402 5.778 1.00 98.00 186 ASN A N 1
ATOM 1427 C CA . ASN A 1 186 ? 9.053 12.771 7.080 1.00 98.00 186 ASN A CA 1
ATOM 1428 C C . ASN A 1 186 ? 7.589 12.355 7.287 1.00 98.00 186 ASN A C 1
ATOM 1430 O O . ASN A 1 186 ? 6.703 12.749 6.525 1.00 98.00 186 ASN A O 1
ATOM 1434 N N . SER A 1 187 ? 7.332 11.574 8.337 1.00 97.88 187 SER A N 1
ATOM 1435 C CA . SER A 1 187 ? 5.994 11.057 8.648 1.00 97.88 187 SER A CA 1
ATOM 1436 C C . SER A 1 187 ? 4.966 12.158 8.928 1.00 97.88 187 SER A C 1
ATOM 1438 O O . SER A 1 187 ? 3.803 11.994 8.572 1.00 97.88 187 SER A O 1
ATOM 1440 N N . THR A 1 188 ? 5.363 13.291 9.513 1.00 97.94 188 THR A N 1
ATOM 1441 C CA . THR A 1 188 ? 4.449 14.413 9.788 1.00 97.94 188 THR A CA 1
ATOM 1442 C C . THR A 1 188 ? 3.958 15.061 8.497 1.00 97.94 188 THR A C 1
ATOM 1444 O O . THR A 1 188 ? 2.752 15.206 8.304 1.00 97.94 188 THR A O 1
ATOM 1447 N N . GLU A 1 189 ? 4.878 15.408 7.594 1.00 98.06 189 GLU A N 1
ATOM 1448 C CA . GLU A 1 189 ? 4.543 15.956 6.274 1.00 98.06 189 GLU A CA 1
ATOM 1449 C C . GLU A 1 189 ? 3.722 14.960 5.454 1.00 98.06 189 GLU A C 1
ATOM 1451 O O . GLU A 1 189 ? 2.760 15.341 4.788 1.00 98.06 189 GLU A O 1
ATOM 1456 N N . ALA A 1 190 ? 4.072 13.674 5.522 1.00 97.75 190 ALA A N 1
ATOM 1457 C CA . ALA A 1 190 ? 3.346 12.641 4.803 1.00 97.75 190 ALA A CA 1
ATOM 1458 C C . ALA A 1 190 ? 1.922 12.475 5.323 1.00 97.75 190 ALA A C 1
ATOM 1460 O O . ALA A 1 190 ? 0.996 12.408 4.525 1.00 97.75 190 ALA A O 1
ATOM 1461 N N . TYR A 1 191 ? 1.723 12.484 6.641 1.00 97.75 191 TYR A N 1
ATOM 1462 C CA . TYR A 1 191 ? 0.390 12.428 7.230 1.00 97.75 191 TYR A CA 1
ATOM 1463 C C . TYR A 1 191 ? -0.492 13.591 6.764 1.00 97.75 191 TYR A C 1
ATOM 1465 O O . TYR A 1 191 ? -1.637 13.357 6.380 1.00 97.75 191 TYR A O 1
ATOM 1473 N N . GLN A 1 192 ? 0.036 14.819 6.764 1.00 95.00 192 GLN A N 1
ATOM 1474 C CA . GLN A 1 192 ? -0.699 16.002 6.306 1.00 95.00 192 GLN A CA 1
ATOM 1475 C C . GLN A 1 192 ? -1.158 15.829 4.856 1.00 95.00 192 GLN A C 1
ATOM 1477 O O . GLN A 1 192 ? -2.354 15.872 4.580 1.00 95.00 192 GLN A O 1
ATOM 1482 N N . LYS A 1 193 ? -0.224 15.514 3.955 1.00 93.19 193 LYS A N 1
ATOM 1483 C CA . LYS A 1 193 ? -0.512 15.380 2.523 1.00 93.19 193 LYS A CA 1
ATOM 1484 C C . LYS A 1 193 ? -1.414 14.192 2.202 1.00 93.19 193 LYS A C 1
ATOM 1486 O O . LYS A 1 193 ? -2.342 14.327 1.416 1.00 93.19 193 LYS A O 1
ATOM 1491 N N . ILE A 1 194 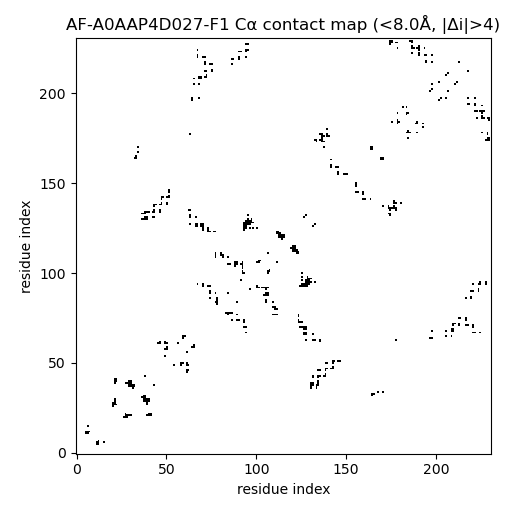? -1.194 13.035 2.828 1.00 92.94 194 ILE A N 1
ATOM 1492 C CA . ILE A 1 194 ? -2.061 11.858 2.654 1.00 92.94 194 ILE A CA 1
ATOM 1493 C C . ILE A 1 194 ? -3.484 12.167 3.140 1.00 92.94 194 ILE A C 1
ATOM 1495 O O . ILE A 1 194 ? -4.451 11.741 2.512 1.00 92.94 194 ILE A O 1
ATOM 1499 N N . SER A 1 195 ? -3.626 12.914 4.239 1.00 90.81 195 SER A N 1
ATOM 1500 C CA . SER A 1 195 ? -4.942 13.314 4.750 1.00 90.81 195 SER A CA 1
ATOM 1501 C C . SER A 1 195 ? -5.651 14.269 3.794 1.00 90.81 195 SER A C 1
ATOM 1503 O O . SER A 1 195 ? -6.844 14.103 3.574 1.00 90.81 195 SER A O 1
ATOM 1505 N N . GLU A 1 196 ? -4.924 15.206 3.178 1.00 86.62 196 GLU A N 1
ATOM 1506 C CA . GLU A 1 196 ? -5.453 16.073 2.115 1.00 86.62 196 GLU A CA 1
ATOM 1507 C C . GLU A 1 196 ? -5.905 15.253 0.900 1.00 86.62 196 GLU A C 1
ATOM 1509 O O . GLU A 1 196 ? -7.022 15.441 0.431 1.00 86.62 196 GLU A O 1
ATOM 1514 N N . TYR A 1 197 ? -5.108 14.279 0.445 1.00 78.50 197 TYR A N 1
ATOM 1515 C CA . TYR A 1 197 ? -5.501 13.360 -0.634 1.00 78.50 197 TYR A CA 1
ATOM 1516 C C . TYR A 1 197 ? -6.752 12.544 -0.299 1.00 78.50 197 TYR A C 1
ATOM 1518 O O . TYR A 1 197 ? -7.535 12.232 -1.192 1.00 78.50 197 TYR A O 1
ATOM 1526 N N . ALA A 1 198 ? -6.948 12.182 0.968 1.00 77.44 198 ALA A N 1
ATOM 1527 C CA . ALA A 1 198 ? -8.128 11.456 1.432 1.00 77.44 198 ALA A CA 1
ATOM 1528 C C . ALA A 1 198 ? -9.347 12.370 1.697 1.00 77.44 198 ALA A C 1
ATOM 1530 O O . ALA A 1 198 ? -10.431 11.868 2.012 1.00 77.44 198 ALA A O 1
ATOM 1531 N N . ASP A 1 199 ? -9.179 13.694 1.614 1.00 72.44 199 ASP A N 1
ATOM 1532 C CA . ASP A 1 199 ? -10.214 14.700 1.886 1.00 72.44 199 ASP A CA 1
ATOM 1533 C C . ASP A 1 199 ? -10.650 15.472 0.628 1.00 72.44 199 ASP A C 1
ATOM 1535 O O . ASP A 1 199 ? -11.844 15.704 0.435 1.00 72.44 199 ASP A O 1
ATOM 1539 N N . LEU A 1 200 ? -9.710 15.827 -0.255 1.00 50.97 200 LEU A N 1
ATOM 1540 C CA . LEU A 1 200 ? -9.913 16.645 -1.455 1.00 50.97 200 LEU A CA 1
ATOM 1541 C C . LEU A 1 200 ? -9.676 15.822 -2.739 1.00 50.97 200 LEU A C 1
ATOM 1543 O O . LEU A 1 200 ? -8.797 14.967 -2.800 1.00 50.97 200 LEU A O 1
ATOM 1547 N N . ASP A 1 201 ? -10.516 16.057 -3.755 1.00 47.72 201 ASP A N 1
ATOM 1548 C CA . ASP A 1 201 ? -10.603 15.371 -5.068 1.00 47.72 201 ASP A CA 1
ATOM 1549 C C . ASP A 1 201 ? -10.951 13.867 -5.077 1.00 47.72 201 ASP A C 1
ATOM 1551 O O . ASP A 1 201 ? -11.296 13.298 -6.114 1.00 47.72 201 ASP A O 1
ATOM 1555 N N . SER A 1 202 ? -10.989 13.229 -3.913 1.00 51.00 202 SER A N 1
ATOM 1556 C CA . SER A 1 202 ? -11.174 11.788 -3.741 1.00 51.00 202 SER A CA 1
ATOM 1557 C C . SER A 1 202 ? -12.539 11.355 -3.229 1.00 51.00 202 SER A C 1
ATOM 1559 O O . SER A 1 202 ? -12.815 10.161 -3.176 1.00 51.00 202 SER A O 1
ATOM 1561 N N . ALA A 1 203 ? -13.443 12.280 -2.910 1.00 50.91 203 ALA A N 1
ATOM 1562 C CA . ALA A 1 203 ? -14.772 11.915 -2.425 1.00 50.91 203 ALA A CA 1
ATOM 1563 C C . ALA A 1 203 ? -15.569 11.073 -3.437 1.00 50.91 203 ALA A C 1
ATOM 1565 O O . ALA A 1 203 ? -16.465 10.355 -3.029 1.00 50.91 203 ALA A O 1
ATOM 1566 N N . VAL A 1 204 ? -15.258 11.118 -4.739 1.00 51.19 204 VAL A N 1
ATOM 1567 C CA . VAL A 1 204 ? -15.901 10.242 -5.733 1.00 51.19 204 VAL A CA 1
ATOM 1568 C C . VAL A 1 204 ? -15.192 8.891 -5.811 1.00 51.19 204 VAL A C 1
ATOM 1570 O O . VAL A 1 204 ? -15.839 7.873 -5.606 1.00 51.19 204 VAL A O 1
ATOM 1573 N N . LEU A 1 205 ? -13.879 8.851 -6.063 1.00 56.22 205 LEU A N 1
ATOM 1574 C CA . LEU A 1 205 ? -13.130 7.590 -6.200 1.00 56.22 205 LEU A CA 1
ATOM 1575 C C . LEU A 1 205 ? -13.004 6.831 -4.873 1.00 56.22 205 LEU A C 1
ATOM 1577 O O . LEU A 1 205 ? -13.247 5.631 -4.829 1.00 56.22 205 LEU A O 1
ATOM 1581 N N . GLY A 1 206 ? -12.727 7.534 -3.780 1.00 55.53 206 GLY A N 1
ATOM 1582 C CA . GLY A 1 206 ? -12.768 7.004 -2.422 1.00 55.53 206 GLY A CA 1
ATOM 1583 C C . GLY A 1 206 ? -14.162 6.521 -2.024 1.00 55.53 206 GLY A C 1
ATOM 1584 O O . GLY A 1 206 ? -14.270 5.474 -1.403 1.00 55.53 206 GLY A O 1
ATOM 1585 N N . TRP A 1 207 ? -15.243 7.188 -2.447 1.00 54.53 207 TRP A N 1
ATOM 1586 C CA . TRP A 1 207 ? -16.602 6.674 -2.220 1.00 54.53 207 TRP A CA 1
ATOM 1587 C C . TRP A 1 207 ? -16.943 5.475 -3.112 1.00 54.53 207 TRP A C 1
ATOM 1589 O O . TRP A 1 207 ? -17.611 4.552 -2.655 1.00 54.53 207 TRP A O 1
ATOM 1599 N N . PHE A 1 208 ? -16.450 5.437 -4.353 1.00 55.09 208 PHE A N 1
ATOM 1600 C CA . PHE A 1 208 ? -16.578 4.270 -5.230 1.00 55.09 208 PHE A CA 1
ATOM 1601 C C . PHE A 1 208 ? -15.827 3.050 -4.690 1.00 55.09 208 PHE A C 1
ATOM 1603 O O . PHE A 1 208 ? -16.308 1.931 -4.857 1.00 55.09 208 PHE A O 1
ATOM 1610 N N . LEU A 1 209 ? -14.666 3.260 -4.067 1.00 58.12 209 LEU A N 1
ATOM 1611 C CA . LEU A 1 209 ? -13.807 2.189 -3.566 1.00 58.12 209 LEU A CA 1
ATOM 1612 C C . LEU A 1 209 ? -14.161 1.763 -2.137 1.00 58.12 209 LEU A C 1
ATOM 1614 O O . LEU A 1 209 ? -14.236 0.572 -1.874 1.00 58.12 209 LEU A O 1
ATOM 1618 N N . ALA A 1 210 ? -14.403 2.715 -1.235 1.00 59.28 210 ALA A N 1
ATOM 1619 C CA . ALA A 1 210 ? -14.556 2.475 0.203 1.00 59.28 210 ALA A CA 1
ATOM 1620 C C . ALA A 1 210 ? -15.930 2.874 0.770 1.00 59.28 210 ALA A C 1
ATOM 1622 O O . ALA A 1 210 ? -16.215 2.632 1.944 1.00 59.28 210 ALA A O 1
ATOM 1623 N N . GLY A 1 211 ? -16.798 3.508 -0.025 1.00 68.88 211 GLY A N 1
ATOM 1624 C CA . GLY A 1 211 ? -18.051 4.074 0.471 1.00 68.88 211 GLY A CA 1
ATOM 1625 C C . GLY A 1 211 ? -17.829 5.231 1.453 1.00 68.88 211 GLY A C 1
ATOM 1626 O O . GLY A 1 211 ? -16.879 6.003 1.340 1.00 68.88 211 GLY A O 1
ATOM 1627 N N . TYR A 1 212 ? -18.752 5.405 2.404 1.00 78.44 212 TYR A N 1
ATOM 1628 C CA . TYR A 1 212 ? -18.587 6.390 3.478 1.00 78.44 212 TYR A CA 1
ATOM 1629 C C . TYR A 1 212 ? -17.694 5.817 4.582 1.00 78.44 212 TYR A C 1
ATOM 1631 O O . TYR 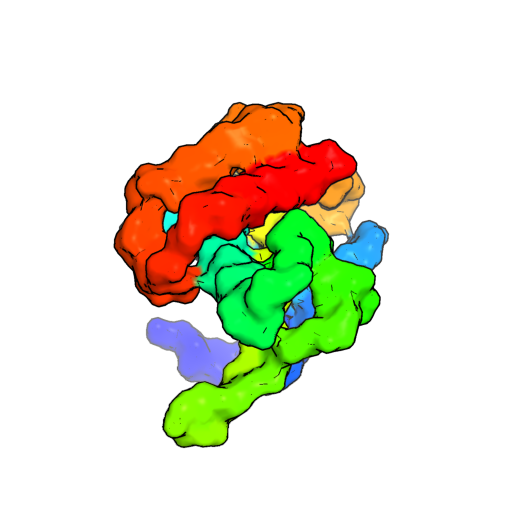A 1 212 ? -18.062 4.827 5.217 1.00 78.44 212 TYR A O 1
ATOM 1639 N N . VAL A 1 213 ? -16.568 6.481 4.846 1.00 85.44 213 VAL A N 1
ATOM 1640 C CA . VAL A 1 213 ? -15.651 6.156 5.945 1.00 85.44 213 VAL A CA 1
ATOM 1641 C C . VAL A 1 213 ? -15.707 7.258 7.003 1.00 85.44 213 VAL A C 1
ATOM 1643 O O . VAL A 1 213 ? -15.611 8.441 6.674 1.00 85.44 213 VAL A O 1
ATOM 1646 N N . LYS A 1 214 ? -15.830 6.890 8.286 1.00 90.00 214 LYS A N 1
ATOM 1647 C CA . LYS A 1 214 ? -15.775 7.865 9.390 1.00 90.00 214 LYS A CA 1
ATOM 1648 C C . LYS A 1 214 ? -14.433 8.597 9.409 1.00 90.00 214 LYS A C 1
ATOM 1650 O O . LYS A 1 214 ? -13.375 7.985 9.274 1.00 90.00 214 LYS A O 1
ATOM 1655 N N . GLU A 1 215 ? -14.469 9.896 9.686 1.00 90.69 215 GLU A N 1
ATOM 1656 C CA . GLU A 1 215 ? -13.277 10.751 9.700 1.00 90.69 215 GLU A CA 1
ATOM 1657 C C . GLU A 1 215 ? -12.169 10.226 10.629 1.00 90.69 215 GLU A C 1
ATOM 1659 O O . GLU A 1 215 ? -11.010 10.165 10.229 1.00 90.69 215 GLU A O 1
ATOM 1664 N N . GLU A 1 216 ? -12.519 9.766 11.834 1.00 94.75 216 GLU A N 1
ATOM 1665 C CA . GLU A 1 216 ? -11.554 9.207 12.795 1.00 94.75 216 GLU A CA 1
ATOM 1666 C C . GLU A 1 216 ? -10.784 7.995 12.234 1.00 94.75 216 GLU A C 1
ATOM 1668 O O . GLU A 1 216 ? -9.583 7.838 12.479 1.00 94.75 216 GLU A O 1
ATOM 1673 N N . ILE A 1 217 ? -11.462 7.163 11.434 1.00 95.50 217 ILE A N 1
ATOM 1674 C CA . ILE A 1 217 ? -10.893 5.978 10.785 1.00 95.50 217 ILE A CA 1
ATOM 1675 C C . ILE A 1 217 ? -9.956 6.418 9.671 1.00 95.50 217 ILE A C 1
ATOM 1677 O O . ILE A 1 217 ? -8.809 5.972 9.627 1.00 95.50 217 ILE A O 1
ATOM 1681 N N . ARG A 1 218 ? -10.427 7.333 8.817 1.00 94.38 218 ARG A N 1
ATOM 1682 C CA . ARG A 1 218 ? -9.645 7.910 7.722 1.00 94.38 218 ARG A CA 1
ATOM 1683 C C . ARG A 1 218 ? -8.340 8.510 8.241 1.00 94.38 218 ARG A C 1
ATOM 1685 O O . ARG A 1 218 ? -7.269 8.086 7.822 1.00 94.38 218 ARG A O 1
ATOM 1692 N N . LEU A 1 219 ? -8.412 9.430 9.205 1.00 95.44 219 LEU A N 1
ATOM 1693 C CA . LEU A 1 219 ? -7.230 10.100 9.755 1.00 95.44 219 LEU A CA 1
ATOM 1694 C C . LEU A 1 219 ? -6.271 9.112 10.432 1.00 95.44 219 LEU A C 1
ATOM 1696 O O . LEU A 1 219 ? -5.052 9.224 10.284 1.00 95.44 219 LEU A O 1
ATOM 1700 N N . THR A 1 220 ? -6.795 8.099 11.131 1.00 98.19 220 THR A N 1
ATOM 1701 C CA . THR A 1 220 ? -5.943 7.059 11.726 1.00 98.19 220 THR A CA 1
ATOM 1702 C C . THR A 1 220 ? -5.233 6.237 10.652 1.00 98.19 220 THR A C 1
ATOM 1704 O O . THR A 1 220 ? -4.035 5.994 10.783 1.00 98.19 220 THR A O 1
ATOM 1707 N N . ALA A 1 221 ? -5.927 5.854 9.580 1.00 97.50 221 ALA A N 1
ATOM 1708 C CA . ALA A 1 221 ? -5.334 5.125 8.465 1.00 97.50 221 ALA A CA 1
ATOM 1709 C C . ALA A 1 221 ? -4.242 5.952 7.762 1.00 97.50 221 ALA A C 1
ATOM 1711 O O . ALA A 1 221 ? -3.119 5.472 7.602 1.00 97.50 221 ALA A O 1
ATOM 1712 N N . CYS A 1 222 ? -4.519 7.223 7.446 1.00 97.31 222 CYS A N 1
ATOM 1713 C CA . CYS A 1 222 ? -3.537 8.152 6.874 1.00 97.31 222 CYS A CA 1
ATOM 1714 C C . CYS A 1 222 ? -2.279 8.252 7.750 1.00 97.31 222 CYS A C 1
ATOM 1716 O O . CYS A 1 222 ? -1.156 8.179 7.248 1.00 97.31 222 CYS A O 1
ATOM 1718 N N . ARG A 1 223 ? -2.450 8.367 9.075 1.00 98.31 223 ARG A N 1
ATOM 1719 C CA . ARG A 1 223 ? -1.325 8.415 10.019 1.00 98.31 223 ARG A CA 1
ATOM 1720 C C . ARG A 1 223 ? -0.522 7.117 10.021 1.00 98.31 223 ARG A C 1
ATOM 1722 O O . ARG A 1 223 ? 0.703 7.178 9.998 1.00 98.31 223 ARG A O 1
ATOM 1729 N N . LYS A 1 224 ? -1.175 5.952 10.040 1.00 98.38 224 LYS A N 1
ATOM 1730 C CA . LYS A 1 224 ? -0.479 4.655 10.045 1.00 98.38 224 LYS A CA 1
ATOM 1731 C C . LYS A 1 224 ? 0.300 4.407 8.758 1.00 98.38 224 LYS A C 1
ATOM 1733 O O . LYS A 1 224 ? 1.419 3.905 8.842 1.00 98.38 224 LYS A O 1
ATOM 1738 N N . LEU A 1 225 ? -0.225 4.825 7.606 1.00 98.50 225 LEU A N 1
ATOM 1739 C CA . LEU A 1 225 ? 0.526 4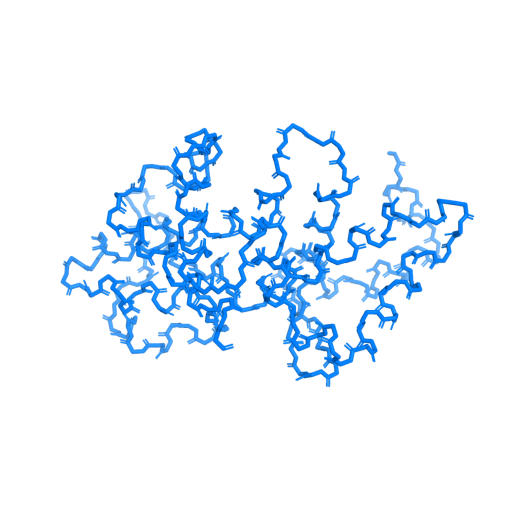.769 6.353 1.00 98.50 225 LEU A CA 1
ATOM 1740 C C . LEU A 1 225 ? 1.748 5.698 6.399 1.00 98.50 225 LEU A C 1
ATOM 1742 O O . LEU A 1 225 ? 2.854 5.279 6.071 1.00 98.50 225 LEU A O 1
ATOM 1746 N N . ALA A 1 226 ? 1.579 6.933 6.875 1.00 98.44 226 ALA A N 1
ATOM 1747 C CA . ALA A 1 226 ? 2.684 7.881 7.008 1.00 98.44 226 ALA A CA 1
ATOM 1748 C C . ALA A 1 226 ? 3.781 7.394 7.975 1.00 98.44 226 ALA A C 1
ATOM 1750 O O . ALA A 1 226 ? 4.971 7.550 7.696 1.00 98.44 226 ALA A O 1
ATOM 1751 N N . GLU A 1 227 ? 3.392 6.781 9.099 1.00 98.31 227 GLU A N 1
ATOM 1752 C CA . GLU A 1 227 ? 4.314 6.113 10.022 1.00 98.31 227 GLU A CA 1
ATOM 1753 C C . GLU A 1 227 ? 5.042 4.959 9.323 1.00 98.31 227 GLU A C 1
ATOM 1755 O O . GLU A 1 227 ? 6.252 4.847 9.466 1.00 98.31 227 GLU A O 1
ATOM 1760 N N . PHE A 1 228 ? 4.338 4.117 8.562 1.00 97.88 228 PHE A N 1
ATOM 1761 C CA . PHE A 1 228 ? 4.944 2.998 7.839 1.00 97.88 228 PHE A CA 1
ATOM 1762 C C . PHE A 1 228 ? 5.985 3.459 6.806 1.00 97.88 228 PHE A C 1
ATOM 1764 O O . PHE A 1 228 ? 7.092 2.927 6.783 1.00 97.88 228 PHE A O 1
ATOM 1771 N N . ILE A 1 229 ? 5.663 4.480 6.003 1.00 98.12 229 ILE A N 1
ATOM 1772 C CA . ILE A 1 229 ? 6.531 5.000 4.931 1.00 98.12 229 ILE A CA 1
ATOM 1773 C C . ILE A 1 229 ? 7.905 5.461 5.453 1.00 98.12 229 ILE A C 1
ATOM 1775 O O . ILE A 1 229 ? 8.911 5.308 4.756 1.00 98.12 229 ILE A O 1
ATOM 1779 N N . TYR A 1 230 ? 7.957 6.029 6.663 1.00 97.44 230 TYR A N 1
ATOM 1780 C CA . TYR A 1 230 ? 9.162 6.642 7.242 1.00 97.44 230 TYR A CA 1
ATOM 1781 C C . TYR A 1 230 ? 9.725 5.908 8.469 1.00 97.44 230 TYR A C 1
ATOM 1783 O O . TYR A 1 230 ? 10.513 6.503 9.210 1.00 97.44 230 TYR A O 1
ATOM 1791 N N . ARG A 1 231 ? 9.332 4.650 8.695 1.00 89.56 231 ARG A N 1
ATOM 1792 C CA . ARG A 1 231 ? 9.934 3.791 9.728 1.00 89.56 231 ARG A CA 1
ATOM 1793 C C . ARG A 1 231 ? 11.386 3.414 9.430 1.00 89.56 231 ARG A C 1
ATOM 1795 O O . ARG A 1 231 ? 11.813 3.468 8.252 1.00 89.56 231 ARG A O 1
#